Protein AF-0000000066186198 (afdb_homodimer)

Sequence (316 aa):
MPLYEHVFLARQDASAQQVEELTTQITGVIEGLGGKVTKTESWGLRSLTYRMNKNRKAHFVLLNIDGPAAVVSEIERQERINEDVIRYLTVRVDEHEEGPSAMMRKADRDRERDDRGPREGGFRGDREGRGDRDGFRGDRGPRRPREDADAPAAAVEEMPLYEHVFLARQDASAQQVEELTTQITGVIEGLGGKVTKTESWGLRSLTYRMNKNRKAHFVLLNIDGPAAVVSEIERQERINEDVIRYLTVRVDEHEEGPSAMMRKADRDRERDDRGPREGGFRGDREGRGDRDGFRGDRGPRRPREDADAPAAAVEE

Radius of gyration: 38.05 Å; Cα contacts (8 Å, |Δi|>4): 410; chains: 2; bounding box: 47×139×118 Å

pLDDT: mean 79.2, std 26.77, range [24.98, 98.75]

Foldseek 3Di:
DWKKKKKWWFALPQDPVNVVVLVVVLQVLQVVQPKHWPDKAWLQWDADPDDFPNGRITTMMITIMGHDPVSVVVSVVVLVVDPGIRDMDMDTDPDDDDDDDPSRVVSVVVVVVVVCPPPCPPPPPPPPPPPPPDDDDDDPDDDDDDDPPPPPPDDDDD/DWKKKKKWWFALPDDPVNVVVLVVVLQVLQVVQPKHWPDKAWLQWDADPDDFPNGRITTMMITIMDHDPVSVVVSVVVLVVDPGIRDMDMDTDPDDDDDDDPSRVVSVVVVVVVVCPPPCPPPPPPDDPPPPPDDDPDDPDDDDDPDDPDPDDDPDDD

InterPro domains:
  IPR000529 Small ribosomal subunit protein bS6 [PF01250] (4-92)
  IPR000529 Small ribosomal subunit protein bS6 [PTHR21011] (1-99)
  IPR000529 Small ribosomal subunit protein bS6 [TIGR00166] (2-94)
  IPR014717 Translation elongation factor EF1B/small ribosomal subunit protein bS6 [G3DSA:3.30.70.60] (1-116)
  IPR020814 Small ribosomal subunit protein bS6, plastid/chloroplast [MF_00360] (1-95)
  IPR020814 Small ribosomal subunit protein bS6, plastid/chloroplast [cd00473] (4-93)
  IPR035980 Small ribosomal subunit protein bS6 superfamily [SSF54995] (1-104)

Structure (mmCIF, N/CA/C/O backbone):
data_AF-0000000066186198-model_v1
#
loop_
_entity.id
_entity.type
_entity.pdbx_description
1 polymer 'Small ribosomal subunit protein bS6'
#
loop_
_atom_site.group_PDB
_atom_site.id
_atom_site.type_symbol
_atom_site.label_atom_id
_atom_site.label_alt_id
_atom_site.label_comp_id
_atom_site.label_asym_id
_atom_site.label_entity_id
_atom_site.label_seq_id
_atom_site.pdbx_PDB_ins_code
_atom_site.Cartn_x
_atom_site.Cartn_y
_atom_site.Cartn_z
_atom_site.occupancy
_atom_site.B_iso_or_equiv
_atom_site.auth_seq_id
_atom_site.auth_comp_id
_atom_site.auth_asym_id
_atom_site.auth_atom_id
_atom_site.pdbx_PDB_model_num
ATOM 1 N N . MET A 1 1 ? -12.516 -16.734 7.176 1 91.25 1 MET A N 1
ATOM 2 C CA . MET A 1 1 ? -12.68 -15.82 6.055 1 91.25 1 MET A CA 1
ATOM 3 C C . MET A 1 1 ? -11.344 -15.211 5.648 1 91.25 1 MET A C 1
ATOM 5 O O . MET A 1 1 ? -10.398 -15.195 6.438 1 91.25 1 MET A O 1
ATOM 9 N N . PRO A 1 2 ? -11.25 -14.641 4.387 1 95 2 PRO A N 1
ATOM 10 C CA . PRO A 1 2 ? -9.977 -14.031 3.986 1 95 2 PRO A CA 1
ATOM 11 C C . PRO A 1 2 ? -9.609 -12.82 4.836 1 95 2 PRO A C 1
ATOM 13 O O . PRO A 1 2 ? -10.492 -12.156 5.387 1 95 2 PRO A O 1
ATOM 16 N N . LEU A 1 3 ? -8.281 -12.625 5.02 1 96.69 3 LEU A N 1
ATOM 17 C CA . LEU A 1 3 ? -7.738 -11.492 5.766 1 96.69 3 LEU A CA 1
ATOM 18 C C . LEU A 1 3 ? -7.062 -10.5 4.828 1 96.69 3 LEU A C 1
ATOM 20 O O . LEU A 1 3 ? -6.371 -10.891 3.887 1 96.69 3 LEU A O 1
ATOM 24 N N . TYR A 1 4 ? -7.262 -9.18 5.156 1 96.44 4 TYR A N 1
ATOM 25 C CA . TYR A 1 4 ? -6.691 -8.117 4.328 1 96.44 4 TYR A CA 1
ATOM 26 C C . TYR A 1 4 ? -6.062 -7.035 5.191 1 96.44 4 TYR A C 1
ATOM 28 O O . TYR A 1 4 ? -6.527 -6.77 6.305 1 96.44 4 TYR A O 1
ATOM 36 N N . GLU A 1 5 ? -5 -6.473 4.652 1 94.5 5 GLU A N 1
ATOM 37 C CA . GLU A 1 5 ? -4.516 -5.164 5.082 1 94.5 5 GLU A CA 1
ATOM 38 C C . GLU A 1 5 ? -4.867 -4.082 4.066 1 94.5 5 GLU A C 1
ATOM 40 O O . GLU A 1 5 ? -4.551 -4.215 2.879 1 94.5 5 GLU A O 1
ATOM 45 N N . HIS A 1 6 ? -5.57 -3.072 4.52 1 97.19 6 HIS A N 1
ATOM 46 C CA . HIS A 1 6 ? -6.027 -1.978 3.674 1 97.19 6 HIS A CA 1
ATOM 47 C C . HIS A 1 6 ? -5.473 -0.64 4.156 1 97.19 6 HIS A C 1
ATOM 49 O O . HIS A 1 6 ? -5.695 -0.249 5.305 1 97.19 6 HIS A O 1
ATOM 55 N N . VAL A 1 7 ? -4.703 -0.02 3.291 1 97.06 7 VAL A N 1
ATOM 56 C CA . VAL A 1 7 ? -4.219 1.328 3.568 1 97.06 7 VAL A CA 1
ATOM 57 C C . VAL A 1 7 ? -4.879 2.322 2.615 1 97.06 7 VAL A C 1
ATOM 59 O O . VAL A 1 7 ? -4.965 2.07 1.41 1 97.06 7 VAL A O 1
ATOM 62 N N . PHE A 1 8 ? -5.395 3.432 3.113 1 98.19 8 PHE A N 1
ATOM 63 C CA . PHE A 1 8 ? -5.812 4.516 2.232 1 98.19 8 PHE A CA 1
ATOM 64 C C . PHE A 1 8 ? -5.211 5.84 2.68 1 98.19 8 PHE A C 1
ATOM 66 O O . PHE A 1 8 ? -4.875 6.012 3.854 1 98.19 8 PHE A O 1
ATOM 73 N N . LEU A 1 9 ? -4.988 6.703 1.767 1 97.94 9 LEU A N 1
ATOM 74 C CA . LEU A 1 9 ? -4.48 8.055 1.958 1 97.94 9 LEU A CA 1
ATOM 75 C C . LEU A 1 9 ? -5.562 9.094 1.674 1 97.94 9 LEU A C 1
ATOM 77 O O . LEU A 1 9 ? -6.238 9.023 0.644 1 97.94 9 LEU A O 1
ATOM 81 N N . ALA A 1 10 ? -5.773 10.016 2.615 1 98.62 10 ALA A N 1
ATOM 82 C CA . ALA A 1 10 ? -6.754 11.086 2.457 1 98.62 10 ALA A CA 1
ATOM 83 C C . ALA A 1 10 ? -6.062 12.438 2.293 1 98.62 10 ALA A C 1
ATOM 85 O O . ALA A 1 10 ? -4.949 12.633 2.779 1 98.62 10 ALA A O 1
ATOM 86 N N . ARG A 1 11 ? -6.68 13.375 1.678 1 98.19 11 ARG A N 1
ATOM 87 C CA . ARG A 1 11 ? -6.168 14.695 1.315 1 98.19 11 ARG A CA 1
ATOM 88 C C . ARG A 1 11 ? -5.625 15.422 2.539 1 98.19 11 ARG A C 1
ATOM 90 O O . ARG A 1 11 ? -6.133 15.25 3.648 1 98.19 11 ARG A O 1
ATOM 97 N N . GLN A 1 12 ? -4.707 16.312 2.215 1 97.75 12 GLN A N 1
ATOM 98 C CA . GLN A 1 12 ? -4.008 17.062 3.252 1 97.75 12 GLN A CA 1
ATOM 99 C C . GLN A 1 12 ? -4.93 18.094 3.908 1 97.75 12 GLN A C 1
ATOM 101 O O . GLN A 1 12 ? -4.738 18.453 5.074 1 97.75 12 GLN A O 1
ATOM 106 N N . ASP A 1 13 ? -5.996 18.531 3.162 1 98.06 13 ASP A N 1
ATOM 107 C CA . ASP A 1 13 ? -6.832 19.594 3.695 1 98.06 13 ASP A CA 1
ATOM 108 C C . ASP A 1 13 ? -8.031 19.031 4.449 1 98.06 13 ASP A C 1
ATOM 110 O O . ASP A 1 13 ? -8.82 19.781 5.027 1 98.06 13 ASP A O 1
ATOM 114 N N . ALA A 1 14 ? -8.219 17.734 4.469 1 97.81 14 ALA A N 1
ATOM 115 C CA . ALA A 1 14 ? -9.219 17.125 5.348 1 97.81 14 ALA A CA 1
ATOM 116 C C . ALA A 1 14 ? -8.82 17.281 6.812 1 97.81 14 ALA A C 1
ATOM 118 O O . ALA A 1 14 ? -7.648 17.109 7.164 1 97.81 14 ALA A O 1
ATOM 119 N N . SER A 1 15 ? -9.727 17.656 7.664 1 97.12 15 SER A N 1
ATOM 120 C CA . SER A 1 15 ? -9.461 17.688 9.102 1 97.12 15 SER A CA 1
ATOM 121 C C . SER A 1 15 ? -9.328 16.266 9.664 1 97.12 15 SER A C 1
ATOM 123 O O . SER A 1 15 ? -9.797 15.312 9.047 1 97.12 15 SER A O 1
ATOM 125 N N . ALA A 1 16 ? -8.719 16.141 10.844 1 96 16 ALA A N 1
ATOM 126 C CA . ALA A 1 16 ? -8.633 14.859 11.531 1 96 16 ALA A CA 1
ATOM 127 C C . ALA A 1 16 ? -10.023 14.266 11.75 1 96 16 ALA A C 1
ATOM 129 O O . ALA A 1 16 ? -10.211 13.055 11.625 1 96 16 ALA A O 1
ATOM 130 N N . GLN A 1 17 ? -10.961 15.156 12.039 1 97.81 17 GLN A N 1
ATOM 131 C CA . GLN A 1 17 ? -12.328 14.703 12.25 1 97.81 17 GLN A CA 1
ATOM 132 C C . GLN A 1 17 ? -12.938 14.156 10.961 1 97.81 17 GLN A C 1
ATOM 134 O O . GLN A 1 17 ? -13.648 13.148 10.984 1 97.81 17 GLN A O 1
ATOM 139 N N . GLN A 1 18 ? -12.672 14.797 9.859 1 98.19 18 GLN A N 1
ATOM 140 C CA . GLN A 1 18 ? -13.156 14.328 8.57 1 98.19 18 GLN A CA 1
ATOM 141 C C . GLN A 1 18 ? -12.578 12.961 8.227 1 98.19 18 GLN A C 1
ATOM 143 O O . GLN A 1 18 ? -13.289 12.094 7.711 1 98.19 18 GLN A O 1
ATOM 148 N N . VAL A 1 19 ? -11.336 12.727 8.516 1 98.56 19 VAL A N 1
ATOM 149 C CA . VAL A 1 19 ? -10.672 11.453 8.25 1 98.56 19 VAL A CA 1
ATOM 150 C C . VAL A 1 19 ? -11.289 10.359 9.125 1 98.56 19 VAL A C 1
ATOM 152 O O . VAL A 1 19 ? -11.508 9.242 8.656 1 98.56 19 VAL A O 1
ATOM 155 N N . GLU A 1 20 ? -11.562 10.734 10.383 1 98.38 20 GLU A N 1
ATOM 156 C CA . GLU A 1 20 ? -12.219 9.789 11.289 1 98.38 20 GLU A CA 1
ATOM 157 C C . GLU A 1 20 ? -13.602 9.406 10.773 1 98.38 20 GLU A C 1
ATOM 159 O O . GLU A 1 20 ? -13.984 8.234 10.836 1 98.38 20 GLU A O 1
ATOM 164 N N . GLU A 1 21 ? -14.312 10.375 10.305 1 98.5 21 GLU A N 1
ATOM 165 C CA . GLU A 1 21 ? -15.641 10.117 9.75 1 98.5 21 GLU A CA 1
ATOM 166 C C . GLU A 1 21 ? -15.555 9.211 8.523 1 98.5 21 GLU A C 1
ATOM 168 O O . GLU A 1 21 ? -16.359 8.281 8.375 1 98.5 21 GLU A O 1
ATOM 173 N N . LEU A 1 22 ? -14.578 9.508 7.664 1 98.5 22 LEU A N 1
ATOM 174 C CA . LEU A 1 22 ? -14.352 8.664 6.496 1 98.5 22 LEU A CA 1
ATOM 175 C C . LEU A 1 22 ? -14.031 7.23 6.914 1 98.5 22 LEU A C 1
ATOM 177 O O . LEU A 1 22 ? -14.578 6.281 6.352 1 98.5 22 LEU A O 1
ATOM 181 N N . THR A 1 23 ? -13.211 7.055 7.918 1 98.75 23 THR A N 1
ATOM 182 C CA . THR A 1 23 ? -12.82 5.746 8.43 1 98.75 23 THR A CA 1
ATOM 183 C C . THR A 1 23 ? -14.031 5.008 9 1 98.75 23 THR A C 1
ATOM 185 O O . THR A 1 23 ? -14.195 3.807 8.773 1 98.75 23 THR A O 1
ATOM 188 N N . THR A 1 24 ? -14.859 5.758 9.703 1 98.69 24 THR A N 1
ATOM 189 C CA . THR A 1 24 ? -16.078 5.195 10.273 1 98.69 24 THR A CA 1
ATOM 190 C C . THR A 1 24 ? -17.031 4.73 9.172 1 98.69 24 THR A C 1
ATOM 192 O O . THR A 1 24 ? -17.625 3.652 9.266 1 98.69 24 THR A O 1
ATOM 195 N N . GLN A 1 25 ? -17.141 5.535 8.141 1 98.5 25 GLN A N 1
ATOM 196 C CA . GLN A 1 25 ? -17.984 5.172 7.008 1 98.5 25 GLN A CA 1
ATOM 197 C C . GLN A 1 25 ? -17.484 3.891 6.344 1 98.5 25 GLN A C 1
ATOM 199 O O . GLN A 1 25 ? -18.281 2.99 6.051 1 98.5 25 GLN A O 1
ATOM 204 N N . ILE A 1 26 ? -16.203 3.795 6.121 1 98.5 26 ILE A N 1
ATOM 205 C CA . ILE A 1 26 ? -15.594 2.621 5.504 1 98.5 26 ILE A CA 1
ATOM 206 C C . ILE A 1 26 ? -15.812 1.399 6.395 1 98.5 26 ILE A C 1
ATOM 208 O O . ILE A 1 26 ? -16.188 0.328 5.906 1 98.5 26 ILE A O 1
ATOM 212 N N . THR A 1 27 ? -15.648 1.589 7.68 1 98.75 27 THR A N 1
ATOM 213 C CA . THR A 1 27 ? -15.875 0.522 8.648 1 98.75 27 THR A CA 1
ATOM 214 C C . THR A 1 27 ? -17.328 0.055 8.602 1 98.75 27 THR A C 1
ATOM 216 O O . THR A 1 27 ? -17.609 -1.146 8.656 1 98.75 27 THR A O 1
ATOM 219 N N . GLY A 1 28 ? -18.25 1.012 8.484 1 98.69 28 GLY A N 1
ATOM 220 C CA . GLY A 1 28 ? -19.656 0.673 8.359 1 98.69 28 GLY A CA 1
ATOM 221 C C . GLY A 1 28 ? -19.953 -0.171 7.137 1 98.69 28 GLY A C 1
ATOM 222 O O . GLY A 1 28 ? -20.75 -1.11 7.207 1 98.69 28 GLY A O 1
ATOM 223 N N . VAL A 1 29 ? -19.344 0.158 6.02 1 98.5 29 VAL A N 1
ATOM 224 C CA . VAL A 1 29 ? -19.5 -0.613 4.793 1 98.5 29 VAL A CA 1
ATOM 225 C C . VAL A 1 29 ? -19 -2.041 5.012 1 98.5 29 VAL A C 1
ATOM 227 O O . VAL A 1 29 ? -19.672 -3.002 4.613 1 98.5 29 VAL A O 1
ATOM 230 N N . ILE A 1 30 ? -17.812 -2.203 5.645 1 98.62 30 ILE A N 1
ATOM 231 C CA . ILE A 1 30 ? -17.203 -3.502 5.914 1 98.62 30 ILE A CA 1
ATOM 232 C C . ILE A 1 30 ? -18.156 -4.352 6.762 1 98.62 30 ILE A C 1
ATOM 234 O O . ILE A 1 30 ? -18.453 -5.496 6.418 1 98.62 30 ILE A O 1
ATOM 238 N N . GLU A 1 31 ? -18.672 -3.76 7.766 1 98.5 31 GLU A N 1
ATOM 239 C CA . GLU A 1 31 ? -19.531 -4.484 8.695 1 98.5 31 GLU A CA 1
ATOM 240 C C . GLU A 1 31 ? -20.891 -4.809 8.07 1 98.5 31 GLU A C 1
ATOM 242 O O . GLU A 1 31 ? -21.453 -5.879 8.312 1 98.5 31 GLU A O 1
ATOM 247 N N . GLY A 1 32 ? -21.344 -3.955 7.254 1 98.44 32 GLY A N 1
ATOM 248 C CA . GLY A 1 32 ? -22.609 -4.164 6.574 1 98.44 32 GLY A CA 1
ATOM 249 C C . GLY A 1 32 ? -22.578 -5.309 5.582 1 98.44 32 GLY A C 1
ATOM 250 O O . GLY A 1 32 ? -23.625 -5.852 5.219 1 98.44 32 GLY A O 1
ATOM 251 N N . LEU A 1 33 ? -21.375 -5.715 5.195 1 98.06 33 LEU A N 1
ATOM 252 C CA . LEU A 1 33 ? -21.219 -6.781 4.211 1 98.06 33 LEU A CA 1
ATOM 253 C C . LEU A 1 33 ? -20.641 -8.039 4.859 1 98.06 33 LEU A C 1
ATOM 255 O O . LEU A 1 33 ? -20.078 -8.891 4.172 1 98.06 33 LEU A O 1
ATOM 259 N N . GLY A 1 34 ? -20.703 -8.055 6.18 1 98 34 GLY A N 1
ATOM 260 C CA . GLY A 1 34 ? -20.359 -9.273 6.902 1 98 34 GLY A CA 1
ATOM 261 C C . GLY A 1 34 ? -18.891 -9.352 7.273 1 98 34 GLY A C 1
ATOM 262 O O . GLY A 1 34 ? -18.406 -10.414 7.668 1 98 34 GLY A O 1
ATOM 263 N N . GLY A 1 35 ? -18.172 -8.25 7.074 1 98.56 35 GLY A N 1
ATOM 264 C CA . GLY A 1 35 ? -16.781 -8.195 7.496 1 98.56 35 GLY A CA 1
ATOM 265 C C . GLY A 1 35 ? -16.609 -7.594 8.875 1 98.56 35 GLY A C 1
ATOM 266 O O . GLY A 1 35 ? -17.578 -7.16 9.5 1 98.56 35 GLY A O 1
ATOM 267 N N . LYS A 1 36 ? -15.32 -7.742 9.32 1 98.69 36 LYS A N 1
ATOM 268 C CA . LYS A 1 36 ? -14.914 -7.156 10.594 1 98.69 36 LYS A CA 1
ATOM 269 C C . LYS A 1 36 ? -13.594 -6.395 10.445 1 98.69 36 LYS A C 1
ATOM 271 O O . LYS A 1 36 ? -12.688 -6.848 9.742 1 98.69 36 LYS A O 1
ATOM 276 N N . VAL A 1 37 ? -13.547 -5.246 11.102 1 98.69 37 VAL A N 1
ATOM 277 C CA . VAL A 1 37 ? -12.289 -4.527 11.234 1 98.69 37 VAL A CA 1
ATOM 278 C C . VAL A 1 37 ? -11.633 -4.887 12.57 1 98.69 37 VAL A C 1
ATOM 280 O O . VAL A 1 37 ? -12.148 -4.539 13.633 1 98.69 37 VAL A O 1
ATOM 283 N N . THR A 1 38 ? -10.484 -5.523 12.5 1 98 38 THR A N 1
ATOM 284 C CA . THR A 1 38 ? -9.875 -6.027 13.719 1 98 38 THR A CA 1
ATOM 285 C C . THR A 1 38 ? -8.82 -5.051 14.242 1 98 38 THR A C 1
ATOM 287 O O . THR A 1 38 ? -8.383 -5.16 15.391 1 98 38 THR A O 1
ATOM 290 N N . LYS A 1 39 ? -8.375 -4.141 13.43 1 98.31 39 LYS A N 1
ATOM 291 C CA . LYS A 1 39 ? -7.426 -3.098 13.805 1 98.31 39 LYS A CA 1
ATOM 292 C C . LYS A 1 39 ? -7.59 -1.859 12.93 1 98.31 39 LYS A C 1
ATOM 294 O O . LYS A 1 39 ? -7.762 -1.972 11.711 1 98.31 39 LYS A O 1
ATOM 299 N N . THR A 1 40 ? -7.629 -0.711 13.547 1 98.5 40 THR A N 1
ATOM 300 C CA . THR A 1 40 ? -7.582 0.581 12.867 1 98.5 40 THR A CA 1
ATOM 301 C C . THR A 1 40 ? -6.422 1.422 13.391 1 98.5 40 THR A C 1
ATOM 303 O O . THR A 1 40 ? -6.301 1.634 14.602 1 98.5 40 THR A O 1
ATOM 306 N N . GLU A 1 41 ? -5.59 1.864 12.469 1 97.69 41 GLU A N 1
ATOM 307 C CA . GLU A 1 41 ? -4.523 2.785 12.844 1 97.69 41 GLU A CA 1
ATOM 308 C C . GLU A 1 41 ? -4.578 4.066 12.016 1 97.69 41 GLU A C 1
ATOM 310 O O . GLU A 1 41 ? -4.562 4.012 10.789 1 97.69 41 GLU A O 1
ATOM 315 N N . SER A 1 42 ? -4.676 5.145 12.703 1 97.94 42 SER A N 1
ATOM 316 C CA . SER A 1 42 ? -4.453 6.453 12.094 1 97.94 42 SER A CA 1
ATOM 317 C C . SER A 1 42 ? -3.029 6.941 12.344 1 97.94 42 SER A C 1
ATOM 319 O O . SER A 1 42 ? -2.67 7.27 13.477 1 97.94 42 SER A O 1
ATOM 321 N N . TRP A 1 43 ? -2.271 7.051 11.305 1 97.19 43 TRP A N 1
ATOM 322 C CA . TRP A 1 43 ? -0.863 7.406 11.453 1 97.19 43 TRP A CA 1
ATOM 323 C C . TRP A 1 43 ? -0.673 8.914 11.391 1 97.19 43 TRP A C 1
ATOM 325 O O . TRP A 1 43 ? 0.431 9.422 11.617 1 97.19 43 TRP A O 1
ATOM 335 N N . GLY A 1 44 ? -1.826 9.68 11.023 1 96.19 44 GLY A N 1
ATOM 336 C CA . GLY A 1 44 ? -1.792 11.133 11.031 1 96.19 44 GLY A CA 1
ATOM 337 C C . GLY A 1 44 ? -1.382 11.727 9.695 1 96.19 44 GLY A C 1
ATOM 338 O O . GLY A 1 44 ? -1.296 11.016 8.695 1 96.19 44 GLY A O 1
ATOM 339 N N . LEU A 1 45 ? -1.28 13.062 9.688 1 96.31 45 LEU A N 1
ATOM 340 C CA . LEU A 1 45 ? -0.85 13.812 8.508 1 96.31 45 LEU A CA 1
ATOM 341 C C . LEU A 1 45 ? 0.653 13.664 8.297 1 96.31 45 LEU A C 1
ATOM 343 O O . LEU A 1 45 ? 1.448 14.07 9.148 1 96.31 45 LEU A O 1
ATOM 347 N N . ARG A 1 46 ? 1.036 13.086 7.137 1 93.56 46 ARG A N 1
ATOM 348 C CA . ARG A 1 46 ? 2.441 12.812 6.855 1 93.56 46 ARG A CA 1
ATOM 349 C C . ARG A 1 46 ? 2.83 13.32 5.473 1 93.56 46 ARG A C 1
ATOM 351 O O . ARG A 1 46 ? 1.989 13.391 4.574 1 93.56 46 ARG A O 1
ATOM 358 N N . SER A 1 47 ? 4.105 13.672 5.355 1 92.31 47 SER A N 1
ATOM 359 C CA . SER A 1 47 ? 4.613 14.141 4.074 1 92.31 47 SER A CA 1
ATOM 360 C C . SER A 1 47 ? 4.672 13.016 3.051 1 92.31 47 SER A C 1
ATOM 362 O O . SER A 1 47 ? 5.051 11.891 3.385 1 92.31 47 SER A O 1
ATOM 364 N N . LEU A 1 48 ? 4.328 13.398 1.834 1 90.19 48 LEU A N 1
ATOM 365 C CA . LEU A 1 48 ? 4.496 12.484 0.708 1 90.19 48 LEU A CA 1
ATOM 366 C C . LEU A 1 48 ? 5.855 12.688 0.044 1 90.19 48 LEU A C 1
ATOM 368 O O . LEU A 1 48 ? 6.449 13.758 0.149 1 90.19 48 LEU A O 1
ATOM 372 N N . THR A 1 49 ? 6.34 11.672 -0.6 1 83.06 49 THR A N 1
ATOM 373 C CA . THR A 1 49 ? 7.613 11.773 -1.306 1 83.06 49 THR A CA 1
ATOM 374 C C . THR A 1 49 ? 7.449 12.555 -2.607 1 83.06 49 THR A C 1
ATOM 376 O O . THR A 1 49 ? 8.391 13.211 -3.062 1 83.06 49 THR A O 1
ATOM 379 N N . TYR A 1 50 ? 6.363 12.398 -3.271 1 83.25 50 TYR A N 1
ATOM 380 C CA . TYR A 1 50 ? 5.973 13.211 -4.414 1 83.25 50 TYR A CA 1
ATOM 381 C C . TYR A 1 50 ? 4.531 13.688 -4.277 1 83.25 50 TYR A C 1
ATOM 383 O O . TYR A 1 50 ? 3.73 13.07 -3.578 1 83.25 50 TYR A O 1
ATOM 391 N N . ARG A 1 51 ? 4.359 14.766 -5.016 1 87.38 51 ARG A N 1
ATOM 392 C CA . ARG A 1 51 ? 3.01 15.32 -4.938 1 87.38 51 ARG A CA 1
ATOM 393 C C . ARG A 1 51 ? 1.996 14.375 -5.566 1 87.38 51 ARG A C 1
ATOM 395 O O . ARG A 1 51 ? 2.189 13.906 -6.691 1 87.38 51 ARG A O 1
ATOM 402 N N . MET A 1 52 ? 0.958 14.094 -4.785 1 87.88 52 MET A N 1
ATOM 403 C CA . MET A 1 52 ? -0.148 13.273 -5.281 1 87.88 52 MET A CA 1
ATOM 404 C C . MET A 1 52 ? -1.449 14.07 -5.289 1 87.88 52 MET A C 1
ATOM 406 O O . MET A 1 52 ? -1.897 14.547 -4.246 1 87.88 52 MET A O 1
ATOM 410 N N . ASN A 1 53 ? -2.061 14.172 -6.473 1 90 53 ASN A N 1
ATOM 411 C CA . ASN A 1 53 ? -3.316 14.906 -6.594 1 90 53 ASN A CA 1
ATOM 412 C C . ASN A 1 53 ? -3.227 16.281 -5.941 1 90 53 ASN A C 1
ATOM 414 O O . ASN A 1 53 ? -4.074 16.641 -5.125 1 90 53 ASN A O 1
ATOM 418 N N . LYS A 1 54 ? -2.096 16.875 -6.105 1 92 54 LYS A N 1
ATOM 419 C CA . LYS A 1 54 ? -1.851 18.234 -5.641 1 92 54 LYS A CA 1
ATOM 420 C C . LYS A 1 54 ? -1.662 18.266 -4.129 1 92 54 LYS A C 1
ATOM 422 O O . LYS A 1 54 ? -1.892 19.312 -3.494 1 92 54 LYS A O 1
ATOM 427 N N . ASN A 1 55 ? -1.451 17.141 -3.492 1 95 55 ASN A N 1
ATOM 428 C CA . ASN A 1 55 ? -1.162 17.047 -2.064 1 95 55 ASN A CA 1
ATOM 429 C C . ASN A 1 55 ? 0.315 16.766 -1.81 1 95 55 ASN A C 1
ATOM 431 O O . ASN A 1 55 ? 0.896 15.867 -2.428 1 95 55 ASN A O 1
ATOM 435 N N . ARG A 1 56 ? 0.891 17.578 -0.898 1 94.44 56 ARG A N 1
ATOM 436 C CA . ARG A 1 56 ? 2.262 17.328 -0.469 1 94.44 56 ARG A CA 1
ATOM 437 C C . ARG A 1 56 ? 2.293 16.438 0.768 1 94.44 56 ARG A C 1
ATOM 439 O O . ARG A 1 56 ? 3.338 15.883 1.112 1 94.44 56 ARG A O 1
ATOM 446 N N . LYS A 1 57 ? 1.173 16.422 1.414 1 96.12 57 LYS A N 1
ATOM 447 C CA . LYS A 1 57 ? 0.941 15.57 2.578 1 96.12 57 LYS A CA 1
ATOM 448 C C . LYS A 1 57 ? -0.358 14.789 2.436 1 96.12 57 LYS A C 1
ATOM 450 O O . LYS A 1 57 ? -1.152 15.047 1.529 1 96.12 57 LYS A O 1
ATOM 455 N N . ALA A 1 58 ? -0.527 13.789 3.305 1 97.88 58 ALA A N 1
ATOM 456 C CA . ALA A 1 58 ? -1.771 13.023 3.344 1 97.88 58 ALA A CA 1
ATOM 457 C C . ALA A 1 58 ? -1.984 12.391 4.719 1 97.88 58 ALA A C 1
ATOM 459 O O . ALA A 1 58 ? -1.024 12.156 5.453 1 97.88 58 ALA A O 1
ATOM 460 N N . HIS A 1 59 ? -3.215 12.242 5.082 1 98.44 59 HIS A N 1
ATOM 461 C CA . HIS A 1 59 ? -3.533 11.375 6.207 1 98.44 59 HIS A CA 1
ATOM 462 C C . HIS A 1 59 ? -3.42 9.898 5.82 1 98.44 59 HIS A C 1
ATOM 464 O O . HIS A 1 59 ? -4.004 9.469 4.824 1 98.44 59 HIS A O 1
ATOM 470 N N . PHE A 1 60 ? -2.635 9.102 6.617 1 98.06 60 PHE A N 1
ATOM 471 C CA . PHE A 1 60 ? -2.477 7.672 6.387 1 98.06 60 PHE A CA 1
ATOM 472 C C . PHE A 1 60 ? -3.303 6.871 7.383 1 98.06 60 PHE A C 1
ATOM 474 O O . PHE A 1 60 ? -3.223 7.098 8.594 1 98.06 60 PHE A O 1
ATOM 481 N N . VAL A 1 61 ? -4.094 5.859 6.84 1 98.62 61 VAL A N 1
ATOM 482 C CA . VAL A 1 61 ? -4.906 5.016 7.715 1 98.62 61 VAL A CA 1
ATOM 483 C C . VAL A 1 61 ? -4.754 3.553 7.309 1 98.62 61 VAL A C 1
ATOM 485 O O . VAL A 1 61 ? -4.801 3.223 6.121 1 98.62 61 VAL A O 1
ATOM 488 N N . LEU A 1 62 ? -4.516 2.703 8.258 1 98.06 62 LEU A N 1
ATOM 489 C CA . LEU A 1 62 ? -4.484 1.257 8.062 1 98.06 62 LEU A CA 1
ATOM 490 C C . LEU A 1 62 ? -5.723 0.601 8.672 1 98.06 62 LEU A C 1
ATOM 492 O O . LEU A 1 62 ? -6.125 0.936 9.781 1 98.06 62 LEU A O 1
ATOM 496 N N . LEU A 1 63 ? -6.359 -0.306 7.973 1 98.5 63 LEU A N 1
ATOM 497 C CA . LEU A 1 63 ? -7.41 -1.19 8.469 1 98.5 63 LEU A CA 1
ATOM 498 C C . LEU A 1 63 ? -7.031 -2.652 8.258 1 98.5 63 LEU A C 1
ATOM 500 O O . LEU A 1 63 ? -6.676 -3.057 7.148 1 98.5 63 LEU A O 1
ATOM 504 N N . ASN A 1 64 ? -7.027 -3.43 9.312 1 98.25 64 ASN A N 1
ATOM 505 C CA . ASN A 1 64 ? -7.051 -4.883 9.188 1 98.25 64 ASN A CA 1
ATOM 506 C C . ASN A 1 64 ? -8.477 -5.414 9.047 1 98.25 64 ASN A C 1
ATOM 508 O O . ASN A 1 64 ? -9.328 -5.141 9.891 1 98.25 64 ASN A O 1
ATOM 512 N N . ILE A 1 65 ? -8.695 -6.176 8.047 1 98.44 65 ILE A N 1
ATOM 513 C CA . ILE A 1 65 ? -10.047 -6.586 7.688 1 98.44 65 ILE A CA 1
ATOM 514 C C . ILE A 1 65 ? -10.133 -8.109 7.656 1 98.44 65 ILE A C 1
ATOM 516 O O . ILE A 1 65 ? -9.25 -8.781 7.117 1 98.44 65 ILE A O 1
ATOM 520 N N . ASP A 1 66 ? -11.086 -8.656 8.32 1 98.5 66 ASP A N 1
ATOM 521 C CA . ASP A 1 66 ? -11.555 -10.031 8.195 1 98.5 66 ASP A CA 1
ATOM 522 C C . ASP A 1 66 ? -12.93 -10.094 7.535 1 98.5 66 ASP A C 1
ATOM 524 O O . ASP A 1 66 ? -13.93 -9.711 8.141 1 98.5 66 ASP A O 1
ATOM 528 N N . GLY A 1 67 ? -13 -10.492 6.219 1 97.88 67 GLY A N 1
ATOM 529 C CA . GLY A 1 67 ? -14.273 -10.453 5.527 1 97.88 67 GLY A CA 1
ATOM 530 C C . GLY A 1 67 ? -14.211 -11 4.117 1 97.88 67 GLY A C 1
ATOM 531 O O . GLY A 1 67 ? -13.125 -11.266 3.598 1 97.88 67 GLY A O 1
ATOM 532 N N . PRO A 1 68 ? -15.32 -11.219 3.516 1 96.75 68 PRO A N 1
ATOM 533 C CA . PRO A 1 68 ? -15.375 -11.742 2.148 1 96.75 68 PRO A CA 1
ATOM 534 C C . PRO A 1 68 ? -14.844 -10.75 1.117 1 96.75 68 PRO A C 1
ATOM 536 O O . PRO A 1 68 ? -14.703 -9.555 1.415 1 96.75 68 PRO A O 1
ATOM 539 N N . ALA A 1 69 ? -14.555 -11.203 -0.091 1 93.81 69 ALA A N 1
ATOM 540 C CA . ALA A 1 69 ? -13.984 -10.391 -1.166 1 93.81 69 ALA A CA 1
ATOM 541 C C . ALA A 1 69 ? -14.906 -9.227 -1.518 1 93.81 69 ALA A C 1
ATOM 543 O O . ALA A 1 69 ? -14.438 -8.156 -1.916 1 93.81 69 ALA A O 1
ATOM 544 N N . ALA A 1 70 ? -16.172 -9.422 -1.348 1 95.56 70 ALA A N 1
ATOM 545 C CA . ALA A 1 70 ? -17.156 -8.391 -1.676 1 95.56 70 ALA A CA 1
ATOM 546 C C . ALA A 1 70 ? -16.906 -7.125 -0.861 1 95.56 70 ALA A C 1
ATOM 548 O O . ALA A 1 70 ? -17.172 -6.016 -1.335 1 95.56 70 ALA A O 1
ATOM 549 N N . VAL A 1 71 ? -16.391 -7.25 0.377 1 97.31 71 VAL A N 1
ATOM 550 C CA . VAL A 1 71 ? -16.062 -6.133 1.259 1 97.31 71 VAL A CA 1
ATOM 551 C C . VAL A 1 71 ? -15 -5.25 0.61 1 97.31 71 VAL A C 1
ATOM 553 O O . VAL A 1 71 ? -15.172 -4.035 0.495 1 97.31 71 VAL A O 1
ATOM 556 N N . VAL A 1 72 ? -13.977 -5.883 0.154 1 96.06 72 VAL A N 1
ATOM 557 C CA . VAL A 1 72 ? -12.836 -5.176 -0.418 1 96.06 72 VAL A CA 1
ATOM 558 C C . VAL A 1 72 ? -13.25 -4.496 -1.721 1 96.06 72 VAL A C 1
ATOM 560 O O . VAL A 1 72 ? -12.93 -3.324 -1.945 1 96.06 72 VAL A O 1
ATOM 563 N N . SER A 1 73 ? -14.031 -5.211 -2.566 1 94.94 73 SER A N 1
ATOM 564 C CA . SER A 1 73 ? -14.516 -4.637 -3.818 1 94.94 73 SER A CA 1
ATOM 565 C C . SER A 1 73 ? -15.32 -3.367 -3.568 1 94.94 73 SER A C 1
ATOM 567 O O . SER A 1 73 ? -15.133 -2.361 -4.258 1 94.94 73 SER A O 1
ATOM 569 N N . GLU A 1 74 ? -16.109 -3.42 -2.562 1 97 74 GLU A N 1
ATOM 570 C CA . GLU A 1 74 ? -17.016 -2.303 -2.299 1 97 74 GLU A CA 1
ATOM 571 C C . GLU A 1 74 ? -16.266 -1.118 -1.695 1 97 74 GLU A C 1
ATOM 573 O O . GLU A 1 74 ? -16.516 0.032 -2.064 1 97 74 GLU A O 1
ATOM 578 N N . ILE A 1 75 ? -15.336 -1.33 -0.795 1 97.69 75 ILE A N 1
ATOM 579 C CA . ILE A 1 75 ? -14.641 -0.198 -0.193 1 97.69 75 ILE A CA 1
ATOM 580 C C . ILE A 1 75 ? -13.711 0.445 -1.222 1 97.69 75 ILE A C 1
ATOM 582 O O . ILE A 1 75 ? -13.578 1.671 -1.267 1 97.69 75 ILE A O 1
ATOM 586 N N . GLU A 1 76 ? -13.094 -0.361 -2.059 1 95.56 76 GLU A N 1
ATOM 587 C CA . GLU A 1 76 ? -12.242 0.195 -3.102 1 95.56 76 GLU A CA 1
ATOM 588 C C . GLU A 1 76 ? -13.055 0.986 -4.121 1 95.56 76 GLU A C 1
ATOM 590 O O . GLU A 1 76 ? -12.617 2.041 -4.586 1 95.56 76 GLU A O 1
ATOM 595 N N . ARG A 1 77 ? -14.227 0.465 -4.516 1 94.69 77 ARG A N 1
ATOM 596 C CA . ARG A 1 77 ? -15.125 1.201 -5.398 1 94.69 77 ARG A CA 1
ATOM 597 C C . ARG A 1 77 ? -15.508 2.547 -4.793 1 94.69 77 ARG A C 1
ATOM 599 O O . ARG A 1 77 ? -15.414 3.582 -5.461 1 94.69 77 ARG A O 1
ATOM 606 N N . GLN A 1 78 ? -15.922 2.59 -3.531 1 97.38 78 GLN A N 1
ATOM 607 C CA . GLN A 1 78 ? -16.328 3.816 -2.85 1 97.38 78 GLN A CA 1
ATOM 608 C C . GLN A 1 78 ? -15.156 4.793 -2.738 1 97.38 78 GLN A C 1
ATOM 610 O O . GLN A 1 78 ? -15.32 5.996 -2.939 1 97.38 78 GLN A O 1
ATOM 615 N N . GLU A 1 79 ? -13.961 4.277 -2.473 1 96.69 79 GLU A N 1
ATOM 616 C CA . GLU A 1 79 ? -12.781 5.137 -2.346 1 96.69 79 GLU A CA 1
ATOM 617 C C . GLU A 1 79 ? -12.359 5.699 -3.701 1 96.69 79 GLU A C 1
ATOM 619 O O . GLU A 1 79 ? -11.891 6.836 -3.787 1 96.69 79 GLU A O 1
ATOM 624 N N . ARG A 1 80 ? -12.555 4.91 -4.672 1 92.12 80 ARG A N 1
ATOM 625 C CA . ARG A 1 80 ? -12.203 5.348 -6.016 1 92.12 80 ARG A CA 1
ATOM 626 C C . ARG A 1 80 ? -13.008 6.582 -6.418 1 92.12 80 ARG A C 1
ATOM 628 O O . ARG A 1 80 ? -12.484 7.473 -7.094 1 92.12 80 ARG A O 1
ATOM 635 N N . ILE A 1 81 ? -14.211 6.637 -5.988 1 94.44 81 ILE A N 1
ATOM 636 C CA . ILE A 1 81 ? -15.062 7.734 -6.426 1 94.44 81 ILE A CA 1
ATOM 637 C C . ILE A 1 81 ? -15.047 8.844 -5.375 1 94.44 81 ILE A C 1
ATOM 639 O O . ILE A 1 81 ? -15.633 9.906 -5.582 1 94.44 81 ILE A O 1
ATOM 643 N N . ASN A 1 82 ? -14.531 8.648 -4.199 1 96.88 82 ASN A N 1
ATOM 644 C CA . ASN A 1 82 ? -14.453 9.641 -3.139 1 96.88 82 ASN A CA 1
ATOM 645 C C . ASN A 1 82 ? -13.328 10.641 -3.393 1 96.88 82 ASN A C 1
ATOM 647 O O . ASN A 1 82 ? -12.148 10.266 -3.422 1 96.88 82 ASN A O 1
ATOM 651 N N . GLU A 1 83 ? -13.617 11.852 -3.42 1 95 83 GLU A N 1
ATOM 652 C CA . GLU A 1 83 ? -12.641 12.875 -3.777 1 95 83 GLU A CA 1
ATOM 653 C C . GLU A 1 83 ? -11.625 13.086 -2.658 1 95 83 GLU A C 1
ATOM 655 O O . GLU A 1 83 ? -10.531 13.609 -2.893 1 95 83 GLU A O 1
ATOM 660 N N . ASP A 1 84 ? -11.93 12.695 -1.466 1 97 84 ASP A N 1
ATOM 661 C CA . ASP A 1 84 ? -11.039 12.914 -0.331 1 97 84 ASP A CA 1
ATOM 662 C C . ASP A 1 84 ? -9.984 11.82 -0.236 1 97 84 ASP A C 1
ATOM 664 O O . ASP A 1 84 ? -9 11.961 0.497 1 97 84 ASP A O 1
ATOM 668 N N . VAL A 1 85 ? -10.211 10.68 -0.891 1 97.62 85 VAL A N 1
ATOM 669 C CA . VAL A 1 85 ? -9.234 9.594 -0.899 1 97.62 85 VAL A CA 1
ATOM 670 C C . VAL A 1 85 ? -8.336 9.719 -2.129 1 97.62 85 VAL A C 1
ATOM 672 O O . VAL A 1 85 ? -8.828 9.742 -3.262 1 97.62 85 VAL A O 1
ATOM 675 N N . ILE A 1 86 ? -7.035 9.789 -1.866 1 95.5 86 ILE A N 1
ATOM 676 C CA . ILE A 1 86 ? -6.168 10.086 -3 1 95.5 86 ILE A CA 1
ATOM 677 C C . ILE A 1 86 ? -5.426 8.82 -3.426 1 95.5 86 ILE A C 1
ATOM 679 O O . ILE A 1 86 ? -4.891 8.75 -4.535 1 95.5 86 ILE A O 1
ATOM 683 N N . ARG A 1 87 ? -5.391 7.859 -2.504 1 93.81 87 ARG A N 1
ATOM 684 C CA . ARG A 1 87 ? -4.777 6.574 -2.812 1 93.81 87 ARG A CA 1
ATOM 685 C C . ARG A 1 87 ? -5.242 5.496 -1.839 1 93.81 87 ARG A C 1
ATOM 687 O O . ARG A 1 87 ? -5.641 5.801 -0.713 1 93.81 87 ARG A O 1
ATOM 694 N N . TYR A 1 88 ? -5.219 4.246 -2.277 1 95.81 88 TYR A N 1
ATOM 695 C CA . TYR A 1 88 ? -5.449 3.107 -1.399 1 95.81 88 TYR A CA 1
ATOM 696 C C . TYR A 1 88 ? -4.766 1.856 -1.937 1 95.81 88 TYR A C 1
ATOM 698 O O . TYR A 1 88 ? -4.406 1.796 -3.115 1 95.81 88 TYR A O 1
ATOM 706 N N . LEU A 1 89 ? -4.492 0.948 -1.041 1 93.88 89 LEU A N 1
ATOM 707 C CA . LEU A 1 89 ? -3.922 -0.354 -1.374 1 93.88 89 LEU A CA 1
ATOM 708 C C . LEU A 1 89 ? -4.457 -1.435 -0.44 1 93.88 89 LEU A C 1
ATOM 710 O O . LEU A 1 89 ? -4.457 -1.26 0.781 1 93.88 89 LEU A O 1
ATOM 714 N N . THR A 1 90 ? -4.934 -2.549 -1.034 1 95.12 90 THR A N 1
ATOM 715 C CA . THR A 1 90 ? -5.402 -3.697 -0.27 1 95.12 90 THR A CA 1
ATOM 716 C C . THR A 1 90 ? -4.578 -4.941 -0.599 1 95.12 90 THR A C 1
ATOM 718 O O . THR A 1 90 ? -4.375 -5.262 -1.771 1 95.12 90 THR A O 1
ATOM 721 N N . VAL A 1 91 ? -4.125 -5.59 0.427 1 90.88 91 VAL A N 1
ATOM 722 C CA . VAL A 1 91 ? -3.342 -6.812 0.272 1 90.88 91 VAL A CA 1
ATOM 723 C C . VAL A 1 91 ? -3.982 -7.938 1.076 1 90.88 91 VAL A C 1
ATOM 725 O O . VAL A 1 91 ? -4.258 -7.781 2.268 1 90.88 91 VAL A O 1
ATOM 728 N N . ARG A 1 92 ? -4.348 -9.07 0.374 1 91.56 92 ARG A N 1
ATOM 729 C CA . ARG A 1 92 ? -4.785 -10.258 1.095 1 91.56 92 ARG A CA 1
ATOM 730 C C . ARG A 1 92 ? -3.635 -10.883 1.878 1 91.56 92 ARG A C 1
ATOM 732 O O . ARG A 1 92 ? -2.537 -11.055 1.345 1 91.56 92 ARG A O 1
ATOM 739 N N . VAL A 1 93 ? -3.807 -11.234 3.186 1 90.88 93 VAL A N 1
ATOM 740 C CA . VAL A 1 93 ? -2.744 -11.758 4.035 1 90.88 93 VAL A CA 1
ATOM 741 C C . VAL A 1 93 ? -3.219 -13.039 4.723 1 90.88 93 VAL A C 1
ATOM 743 O O . VAL A 1 93 ? -4.422 -13.281 4.836 1 90.88 93 VAL A O 1
ATOM 746 N N . ASP A 1 94 ? -2.301 -13.805 5.156 1 90.5 94 ASP A N 1
ATOM 747 C CA . ASP A 1 94 ? -2.646 -15.047 5.848 1 90.5 94 ASP A CA 1
ATOM 748 C C . ASP A 1 94 ? -2.951 -14.781 7.32 1 90.5 94 ASP A C 1
ATOM 750 O O . ASP A 1 94 ? -3.717 -15.523 7.941 1 90.5 94 ASP A O 1
ATOM 754 N N . GLU A 1 95 ? -2.215 -13.711 7.867 1 93 95 GLU A N 1
ATOM 755 C CA . GLU A 1 95 ? -2.418 -13.336 9.266 1 93 95 GLU A CA 1
ATOM 756 C C . GLU A 1 95 ? -2.186 -11.844 9.477 1 93 95 GLU A C 1
ATOM 758 O O . GLU A 1 95 ? -1.472 -11.203 8.703 1 93 95 GLU A O 1
ATOM 763 N N . HIS A 1 96 ? -2.82 -11.312 10.469 1 93.38 96 HIS A N 1
ATOM 764 C CA . HIS A 1 96 ? -2.568 -9.945 10.906 1 93.38 96 HIS A CA 1
ATOM 765 C C . HIS A 1 96 ? -1.533 -9.906 12.023 1 93.38 96 HIS A C 1
ATOM 767 O O . HIS A 1 96 ? -1.536 -10.758 12.914 1 93.38 96 HIS A O 1
ATOM 773 N N . GLU A 1 97 ? -0.669 -8.945 11.883 1 86.12 97 GLU A N 1
ATOM 774 C CA . GLU A 1 97 ? 0.256 -8.734 12.992 1 86.12 97 GLU A CA 1
ATOM 775 C C . GLU A 1 97 ? -0.462 -8.156 14.211 1 86.12 97 GLU A C 1
ATOM 777 O O . GLU A 1 97 ? -1.297 -7.254 14.07 1 86.12 97 GLU A O 1
ATOM 782 N N . GLU A 1 98 ? -0.049 -8.719 15.352 1 90.62 98 GLU A N 1
ATOM 783 C CA . GLU A 1 98 ? -0.649 -8.234 16.594 1 90.62 98 GLU A CA 1
ATOM 784 C C . GLU A 1 98 ? 0.052 -6.977 17.094 1 90.62 98 GLU A C 1
ATOM 786 O O . GLU A 1 98 ? 1.204 -6.719 16.734 1 90.62 98 GLU A O 1
ATOM 791 N N . GLY A 1 99 ? -0.684 -6.191 17.891 1 92 99 GLY A N 1
ATOM 792 C CA . GLY A 1 99 ? -0.095 -4.988 18.453 1 92 99 GLY A CA 1
ATOM 793 C C . GLY A 1 99 ? 0.07 -3.869 17.438 1 92 99 GLY A C 1
ATOM 794 O O . GLY A 1 99 ? -0.367 -3.99 16.297 1 92 99 GLY A O 1
ATOM 795 N N . PRO A 1 100 ? 0.56 -2.682 17.891 1 93.44 100 PRO A N 1
ATOM 796 C CA . PRO A 1 100 ? 0.74 -1.538 17 1 93.44 100 PRO A CA 1
ATOM 797 C C . PRO A 1 100 ? 1.823 -1.776 15.945 1 93.44 100 PRO A C 1
ATOM 799 O O . PRO A 1 100 ? 2.818 -2.451 16.219 1 93.44 100 PRO A O 1
ATOM 802 N N . SER A 1 101 ? 1.624 -1.349 14.773 1 90.44 101 SER A N 1
ATOM 803 C CA . SER A 1 101 ? 2.633 -1.414 13.719 1 90.44 101 SER A CA 1
ATOM 804 C C . SER A 1 101 ? 3.812 -0.498 14.023 1 90.44 101 SER A C 1
ATOM 806 O O . SER A 1 101 ? 3.744 0.328 14.938 1 90.44 101 SER A O 1
ATOM 808 N N . ALA A 1 102 ? 4.863 -0.708 13.312 1 86.25 102 ALA A N 1
ATOM 809 C CA . ALA A 1 102 ? 5.996 0.206 13.414 1 86.25 102 ALA A CA 1
ATOM 810 C C . ALA A 1 102 ? 5.574 1.643 13.125 1 86.25 102 ALA A C 1
ATOM 812 O O . ALA A 1 102 ? 6.008 2.576 13.805 1 86.25 102 ALA A O 1
ATOM 813 N N . MET A 1 103 ? 4.652 1.788 12.172 1 90.75 103 MET A N 1
ATOM 814 C CA . MET A 1 103 ? 4.188 3.115 11.773 1 90.75 103 MET A CA 1
ATOM 815 C C . MET A 1 103 ? 3.371 3.764 12.883 1 90.75 103 MET A C 1
ATOM 817 O O . MET A 1 103 ? 3.471 4.973 13.109 1 90.75 103 MET A O 1
ATOM 821 N N . MET A 1 104 ? 2.586 2.938 13.547 1 93.94 104 MET A N 1
ATOM 822 C CA . MET A 1 104 ? 1.756 3.479 14.617 1 93.94 104 MET A CA 1
ATOM 823 C C . MET A 1 104 ? 2.615 3.945 15.789 1 93.94 104 MET A C 1
ATOM 825 O O . MET A 1 104 ? 2.342 4.988 16.391 1 93.94 104 MET A O 1
ATOM 829 N N . ARG A 1 105 ? 3.637 3.199 16.094 1 92.19 105 ARG A N 1
ATOM 830 C CA . ARG A 1 105 ? 4.562 3.594 17.156 1 92.19 105 ARG A CA 1
ATOM 831 C C . ARG A 1 105 ? 5.23 4.922 16.828 1 92.19 105 ARG A C 1
ATOM 833 O O . ARG A 1 105 ? 5.367 5.789 17.703 1 92.19 105 ARG A O 1
ATOM 840 N N . LYS A 1 106 ? 5.57 5.121 15.617 1 90.5 106 LYS A N 1
ATOM 841 C CA . LYS A 1 106 ? 6.16 6.375 15.164 1 90.5 106 LYS A CA 1
ATOM 842 C C . LYS A 1 106 ? 5.172 7.527 15.297 1 90.5 106 LYS A C 1
ATOM 844 O O . LYS A 1 106 ? 5.523 8.609 15.773 1 90.5 106 LYS A O 1
ATOM 849 N N . ALA A 1 107 ? 3.965 7.262 14.812 1 92.38 107 ALA A N 1
ATOM 850 C CA . ALA A 1 107 ? 2.912 8.273 14.891 1 92.38 107 ALA A CA 1
ATOM 851 C C . ALA A 1 107 ? 2.684 8.727 16.328 1 92.38 107 ALA A C 1
ATOM 853 O O . ALA A 1 107 ? 2.516 9.914 16.594 1 92.38 107 ALA A O 1
ATOM 854 N N . ASP A 1 108 ? 2.725 7.773 17.219 1 93.69 108 ASP A N 1
ATOM 855 C CA . ASP A 1 108 ? 2.523 8.07 18.641 1 93.69 108 ASP A CA 1
ATOM 856 C C . ASP A 1 108 ? 3.668 8.922 19.188 1 93.69 108 ASP A C 1
ATOM 858 O O . ASP A 1 108 ? 3.438 9.859 19.953 1 93.69 108 ASP A O 1
ATOM 862 N N . ARG A 1 109 ? 4.785 8.617 18.812 1 91.19 109 ARG A N 1
ATOM 863 C CA . ARG A 1 109 ? 5.949 9.375 19.25 1 91.19 109 ARG A CA 1
ATOM 864 C C . ARG A 1 109 ? 5.883 10.812 18.734 1 91.19 109 ARG A C 1
ATOM 866 O O . ARG A 1 109 ? 6.199 11.758 19.469 1 91.19 109 ARG A O 1
ATOM 873 N N . ASP A 1 110 ? 5.535 10.938 17.484 1 90.38 110 ASP A N 1
ATOM 874 C CA . ASP A 1 110 ? 5.43 12.258 16.875 1 90.38 110 ASP A CA 1
ATOM 875 C C . ASP A 1 110 ? 4.359 13.102 17.562 1 90.38 110 ASP A C 1
ATOM 877 O O . ASP A 1 110 ? 4.555 14.297 17.781 1 90.38 110 ASP A O 1
ATOM 881 N N . ARG A 1 111 ? 3.305 12.469 17.922 1 90.56 111 ARG A N 1
ATOM 882 C CA . ARG A 1 111 ? 2.219 13.156 18.609 1 90.56 111 ARG A CA 1
ATOM 883 C C . ARG A 1 111 ? 2.668 13.641 19.984 1 90.56 111 ARG A C 1
ATOM 885 O O . ARG A 1 111 ? 2.34 14.758 20.391 1 90.56 111 ARG A O 1
ATOM 892 N N . GLU A 1 112 ? 3.432 12.773 20.656 1 91.88 112 GLU A N 1
ATOM 893 C CA . GLU A 1 112 ? 3.941 13.117 21.984 1 91.88 112 GLU A CA 1
ATOM 894 C C . GLU A 1 112 ? 4.922 14.281 21.906 1 91.88 112 GLU A C 1
ATOM 896 O O . GLU A 1 112 ? 4.918 15.156 22.781 1 91.88 112 GLU A O 1
ATOM 901 N N . ARG A 1 113 ? 5.672 14.305 20.953 1 89.81 113 ARG A N 1
ATOM 902 C CA . ARG A 1 113 ? 6.648 15.367 20.75 1 89.81 113 ARG A CA 1
ATOM 903 C C . ARG A 1 113 ? 5.957 16.688 20.453 1 89.81 113 ARG A C 1
ATOM 905 O O . ARG A 1 113 ? 6.387 17.75 20.938 1 89.81 113 ARG A O 1
ATOM 912 N N . ASP A 1 114 ? 5 16.547 19.641 1 85.56 114 ASP A N 1
ATOM 913 C CA . ASP A 1 114 ? 4.246 17.734 19.297 1 85.56 114 ASP A CA 1
ATOM 914 C C . ASP A 1 114 ? 3.525 18.312 20.516 1 85.56 114 ASP A C 1
ATOM 916 O O . ASP A 1 114 ? 3.322 19.516 20.625 1 85.56 114 ASP A O 1
ATOM 920 N N . ASP A 1 115 ? 3.119 17.453 21.406 1 86.94 115 ASP A N 1
ATOM 921 C CA . ASP A 1 115 ? 2.412 17.875 22.625 1 86.94 115 ASP A CA 1
ATOM 922 C C . ASP A 1 115 ? 3.379 18.453 23.656 1 86.94 115 ASP A C 1
ATOM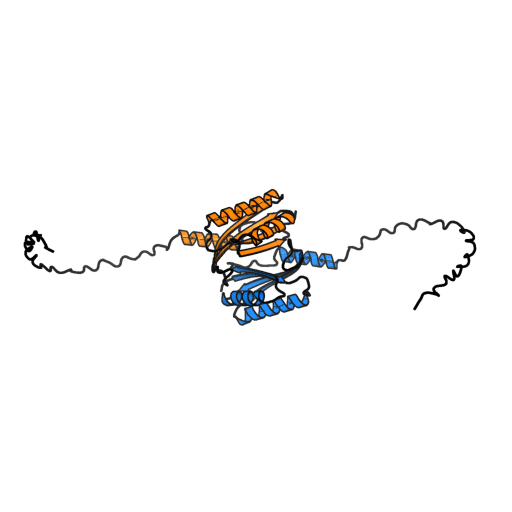 924 O O . ASP A 1 115 ? 2.99 19.266 24.484 1 86.94 115 ASP A O 1
ATOM 928 N N . ARG A 1 116 ? 4.59 17.875 23.781 1 83.12 116 ARG A N 1
ATOM 929 C CA . ARG A 1 116 ? 5.57 18.359 24.75 1 83.12 116 ARG A CA 1
ATOM 930 C C . ARG A 1 116 ? 6.082 19.75 24.344 1 83.12 116 ARG A C 1
ATOM 932 O O . ARG A 1 116 ? 6.641 20.469 25.172 1 83.12 116 ARG A O 1
ATOM 939 N N . GLY A 1 117 ? 5.305 20.312 23.516 1 63.94 117 GLY A N 1
ATOM 940 C CA . GLY A 1 117 ? 5.723 21.656 23.125 1 63.94 117 GLY A CA 1
ATOM 941 C C . GLY A 1 117 ? 7.227 21.828 23.094 1 63.94 117 GLY A C 1
ATOM 942 O O . GLY A 1 117 ? 7.965 20.953 23.562 1 63.94 117 GLY A O 1
ATOM 943 N N . PRO A 1 118 ? 7.832 22.609 22.219 1 58.94 118 PRO A N 1
ATOM 944 C CA . PRO A 1 118 ? 9.266 22.859 22.375 1 58.94 118 PRO A CA 1
ATOM 945 C C . PRO A 1 118 ? 9.727 22.781 23.828 1 58.94 118 PRO A C 1
ATOM 947 O O . PRO A 1 118 ? 8.945 23.062 24.734 1 58.94 118 PRO A O 1
ATOM 950 N N . ARG A 1 119 ? 10.336 21.797 24.312 1 50.28 119 ARG A N 1
ATOM 951 C CA . ARG A 1 119 ? 10.953 21.938 25.625 1 50.28 119 ARG A CA 1
ATOM 952 C C . ARG A 1 119 ? 11.359 23.375 25.906 1 50.28 119 ARG A C 1
ATOM 954 O O . ARG A 1 119 ? 11.891 24.047 25.016 1 50.28 119 ARG A O 1
ATOM 961 N N . GLU A 1 120 ? 10.633 24 26.672 1 46.47 120 GLU A N 1
ATOM 962 C CA . GLU A 1 120 ? 11.148 25.297 27.125 1 46.47 120 GLU A CA 1
ATOM 963 C C . GLU A 1 120 ? 12.664 25.25 27.312 1 46.47 120 GLU A C 1
ATOM 965 O O . GLU A 1 120 ? 13.156 24.688 28.297 1 46.47 120 GLU A O 1
ATOM 970 N N . GLY A 1 121 ? 13.477 24.75 26.406 1 47 121 GLY A N 1
ATOM 971 C CA . GLY A 1 121 ? 14.836 25.156 26.734 1 47 121 GLY A CA 1
ATOM 972 C C . GLY A 1 121 ? 14.898 26.453 27.516 1 47 121 GLY A C 1
ATOM 973 O O . GLY A 1 121 ? 14.297 27.453 27.109 1 47 121 GLY A O 1
ATOM 974 N N . GLY A 1 122 ? 14.953 26.328 28.828 1 43.75 122 GLY A N 1
ATOM 975 C CA . GLY A 1 122 ? 15.234 27.453 29.703 1 43.75 122 GLY A CA 1
ATOM 976 C C . GLY A 1 122 ? 16.078 28.531 29.047 1 43.75 122 GLY A C 1
ATOM 977 O O . GLY A 1 122 ? 17.156 28.25 28.516 1 43.75 122 GLY A O 1
ATOM 978 N N . PHE A 1 123 ? 15.539 29.406 28.281 1 44.72 123 PHE A N 1
ATOM 979 C CA . PHE A 1 123 ? 16.234 30.672 28.094 1 44.72 123 PHE A CA 1
ATOM 980 C C . PHE A 1 123 ? 17.188 30.953 29.25 1 44.72 123 PHE A C 1
ATOM 982 O O . PHE A 1 123 ? 16.75 31.188 30.375 1 44.72 123 PHE A O 1
ATOM 989 N N . ARG A 1 124 ? 18.266 30.234 29.375 1 42.53 124 ARG A N 1
ATOM 990 C CA . ARG A 1 124 ? 19.25 30.828 30.266 1 42.53 124 ARG A CA 1
ATOM 991 C C . ARG A 1 124 ? 19.219 32.344 30.203 1 42.53 124 ARG A C 1
ATOM 993 O O . ARG A 1 124 ? 19.25 32.938 29.109 1 42.53 124 ARG A O 1
ATOM 1000 N N . GLY A 1 125 ? 18.516 32.938 31.156 1 39.34 125 GLY A N 1
ATOM 1001 C CA . GLY A 1 125 ? 18.484 34.375 31.469 1 39.34 125 GLY A CA 1
ATOM 1002 C C . GLY A 1 125 ? 19.75 35.094 31.062 1 39.34 125 GLY A C 1
ATOM 1003 O O . GLY A 1 125 ? 20.828 34.812 31.609 1 39.34 125 GLY A O 1
ATOM 1004 N N . ASP A 1 126 ? 20.016 35.312 29.75 1 39.91 126 ASP A N 1
ATOM 1005 C CA . ASP A 1 126 ? 21.031 36.312 29.375 1 39.91 126 ASP A CA 1
ATOM 1006 C C . ASP A 1 126 ? 21.094 37.438 30.406 1 39.91 126 ASP A C 1
ATOM 1008 O O . ASP A 1 126 ? 20.062 38.031 30.75 1 39.91 126 ASP A O 1
ATOM 1012 N N . ARG A 1 127 ? 22.016 37.375 31.328 1 37.5 127 ARG A N 1
ATOM 1013 C CA . ARG A 1 127 ? 22.406 38.406 32.281 1 37.5 127 ARG A CA 1
ATOM 1014 C C . ARG A 1 127 ? 22.266 39.781 31.672 1 37.5 127 ARG A C 1
ATOM 1016 O O . ARG A 1 127 ? 22.734 40.031 30.547 1 37.5 127 ARG A O 1
ATOM 1023 N N . GLU A 1 128 ? 21.219 40.5 32.125 1 37.81 128 GLU A N 1
ATOM 1024 C CA . GLU A 1 128 ? 20.906 41.938 32 1 37.81 128 GLU A CA 1
ATOM 1025 C C . GLU A 1 128 ? 22.188 42.781 31.969 1 37.81 128 GLU A C 1
ATOM 1027 O O . GLU A 1 128 ? 22.891 42.906 32.969 1 37.81 128 GLU A O 1
ATOM 1032 N N . GLY A 1 129 ? 23.031 42.5 30.938 1 35.19 129 GLY A N 1
ATOM 1033 C CA . GLY A 1 129 ? 24.094 43.5 30.859 1 35.19 129 GLY A CA 1
ATOM 1034 C C . GLY A 1 129 ? 23.609 44.906 31.141 1 35.19 129 GLY A C 1
ATOM 1035 O O . GLY A 1 129 ? 22.547 45.312 30.656 1 35.19 129 GLY A O 1
ATOM 1036 N N . ARG A 1 130 ? 23.984 45.5 32.281 1 36.88 130 ARG A N 1
ATOM 1037 C CA . ARG A 1 130 ? 23.859 46.844 32.812 1 36.88 130 ARG A CA 1
ATOM 1038 C C . ARG A 1 130 ? 24.078 47.906 31.75 1 36.88 130 ARG A C 1
ATOM 1040 O O . ARG A 1 130 ? 25.188 48.062 31.234 1 36.88 130 ARG A O 1
ATOM 1047 N N . GLY A 1 131 ? 23.078 47.906 30.75 1 33 131 GLY A N 1
ATOM 1048 C CA . GLY A 1 131 ? 23.047 49 29.812 1 33 131 GLY A CA 1
ATOM 1049 C C . GLY A 1 131 ? 23.297 50.375 30.453 1 33 131 GLY A C 1
ATOM 1050 O O . GLY A 1 131 ? 22.516 50.812 31.312 1 33 131 GLY A O 1
ATOM 1051 N N . ASP A 1 132 ? 24.484 50.688 30.703 1 33.91 132 ASP A N 1
ATOM 1052 C CA . ASP A 1 132 ? 24.781 52.062 31.031 1 33.91 132 ASP A CA 1
ATOM 1053 C C . ASP A 1 132 ? 24.094 53.031 30.047 1 33.91 132 ASP A C 1
ATOM 1055 O O . ASP A 1 132 ? 24.344 52.969 28.844 1 33.91 132 ASP A O 1
ATOM 1059 N N . ARG A 1 133 ? 22.797 53.344 30.234 1 31.59 133 ARG A N 1
ATOM 1060 C CA . ARG A 1 133 ? 21.891 54.344 29.641 1 31.59 133 ARG A CA 1
ATOM 1061 C C . ARG A 1 133 ? 22.609 55.656 29.406 1 31.59 133 ARG A C 1
ATOM 1063 O O . ARG A 1 133 ? 22.781 56.469 30.328 1 31.59 133 ARG A O 1
ATOM 1070 N N . ASP A 1 134 ? 23.688 55.5 28.594 1 30.88 134 ASP A N 1
ATOM 1071 C CA . ASP A 1 134 ? 24.281 56.844 28.375 1 30.88 134 ASP A CA 1
ATOM 1072 C C . ASP A 1 134 ? 23.219 57.844 27.938 1 30.88 134 ASP A C 1
ATOM 1074 O O . ASP A 1 134 ? 22.141 57.469 27.484 1 30.88 134 ASP A O 1
ATOM 1078 N N . GLY A 1 135 ? 23.656 59.125 27.75 1 30.5 135 GLY A N 1
ATOM 1079 C CA . GLY A 1 135 ? 23.375 60.562 27.812 1 30.5 135 GLY A CA 1
ATOM 1080 C C . GLY A 1 135 ? 22.484 61.031 26.672 1 30.5 135 GLY A C 1
ATOM 1081 O O . GLY A 1 135 ? 22.344 60.375 25.656 1 30.5 135 GLY A O 1
ATOM 1082 N N . PHE A 1 136 ? 21.844 62.156 26.703 1 32.19 136 PHE A N 1
ATOM 1083 C CA . PHE A 1 136 ? 20.875 63.156 26.281 1 32.19 136 PHE A CA 1
ATOM 1084 C C . PHE A 1 136 ? 21.125 63.594 24.844 1 32.19 136 PHE A C 1
ATOM 1086 O O . PHE A 1 136 ? 22.1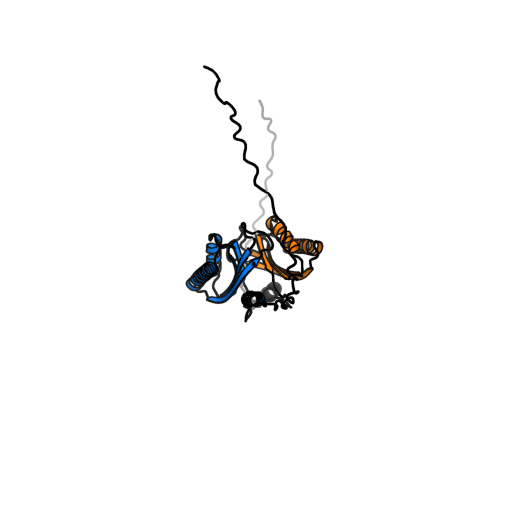09 64.25 24.562 1 32.19 136 PHE A O 1
ATOM 1093 N N . ARG A 1 137 ? 20.844 62.656 23.797 1 29.48 137 ARG A N 1
ATOM 1094 C CA . ARG A 1 137 ? 20.984 63.156 22.438 1 29.48 137 ARG A CA 1
ATOM 1095 C C . ARG A 1 137 ? 20.203 64.438 22.234 1 29.48 137 ARG A C 1
ATOM 1097 O O . ARG A 1 137 ? 19.078 64.562 22.703 1 29.48 137 ARG A O 1
ATOM 1104 N N . GLY A 1 138 ? 20.891 65.438 21.641 1 29.88 138 GLY A N 1
ATOM 1105 C CA . GLY A 1 138 ? 20.734 66.812 21.297 1 29.88 138 GLY A CA 1
ATOM 1106 C C . GLY A 1 138 ? 19.531 67.125 20.406 1 29.88 138 GLY A C 1
ATOM 1107 O O . GLY A 1 138 ? 18.969 66.188 19.828 1 29.88 138 GLY A O 1
ATOM 1108 N N . ASP A 1 139 ? 19.188 68.375 19.969 1 31.03 139 ASP A N 1
ATOM 1109 C CA . ASP A 1 139 ? 18.219 69.438 19.656 1 31.03 139 ASP A CA 1
ATOM 1110 C C . ASP A 1 139 ? 17.797 69.375 18.188 1 31.03 139 ASP A C 1
ATOM 1112 O O . ASP A 1 139 ? 18.578 69.75 17.297 1 31.03 139 ASP A O 1
ATOM 1116 N N . ARG A 1 140 ? 17.156 68.25 17.734 1 32.06 140 ARG A N 1
ATOM 1117 C CA . ARG A 1 140 ? 16.781 68.188 16.328 1 32.06 140 ARG A CA 1
ATOM 1118 C C . ARG A 1 140 ? 15.922 69.375 15.914 1 32.06 140 ARG A C 1
ATOM 1120 O O . ARG A 1 140 ? 14.875 69.625 16.516 1 32.06 140 ARG A O 1
ATOM 1127 N N . GLY A 1 141 ? 16.516 70.375 15.125 1 32.19 141 GLY A N 1
ATOM 1128 C CA . GLY A 1 141 ? 16.031 71.625 14.625 1 32.19 141 GLY A CA 1
ATOM 1129 C C . GLY A 1 141 ? 14.844 71.5 13.703 1 32.19 141 GLY A C 1
ATOM 1130 O O . GLY A 1 141 ? 14.555 70.438 13.195 1 32.19 141 GLY A O 1
ATOM 1131 N N . PRO A 1 142 ? 14.047 72.625 13.32 1 32.97 142 PRO A N 1
ATOM 1132 C CA . PRO A 1 142 ? 12.672 72.875 12.898 1 32.97 142 PRO A CA 1
ATOM 1133 C C . PRO A 1 142 ? 12.406 72.438 11.453 1 32.97 142 PRO A C 1
ATOM 1135 O O . PRO A 1 142 ? 13.344 72.312 10.656 1 32.97 142 PRO A O 1
ATOM 1138 N N . ARG A 1 143 ? 11.164 71.938 11.039 1 31.84 143 ARG A N 1
ATOM 1139 C CA . ARG A 1 143 ? 10.453 71.375 9.914 1 31.84 143 ARG A CA 1
ATOM 1140 C C . ARG A 1 143 ? 10.219 72.375 8.805 1 31.84 143 ARG A C 1
ATOM 1142 O O . ARG A 1 143 ? 9.641 73.438 9.047 1 31.84 143 ARG A O 1
ATOM 1149 N N . ARG A 1 144 ? 11.016 72.375 7.668 1 33.94 144 ARG A N 1
ATOM 1150 C CA . ARG A 1 144 ? 10.945 73.375 6.602 1 33.94 144 ARG A CA 1
ATOM 1151 C C . ARG A 1 144 ? 9.617 73.25 5.848 1 33.94 144 ARG A C 1
ATOM 1153 O O . ARG A 1 144 ? 9.109 72.188 5.625 1 33.94 144 ARG A O 1
ATOM 1160 N N . PRO A 1 145 ? 8.844 74.375 5.504 1 33.78 145 PRO A N 1
ATOM 1161 C CA . PRO A 1 145 ? 7.496 74.625 4.984 1 33.78 145 PRO A CA 1
ATOM 1162 C C . PRO A 1 145 ? 7.324 74.188 3.537 1 33.78 145 PRO A C 1
ATOM 1164 O O . PRO A 1 145 ? 8.289 74.188 2.766 1 33.78 145 PRO A O 1
ATOM 1167 N N . ARG A 1 146 ? 6.43 73.25 3.207 1 31.27 146 ARG A N 1
ATOM 1168 C CA . ARG A 1 146 ? 6.043 72.5 1.983 1 31.27 146 ARG A CA 1
ATOM 1169 C C . ARG A 1 146 ? 5.516 73.5 0.94 1 31.27 146 ARG A C 1
ATOM 1171 O O . ARG A 1 146 ? 4.555 74.25 1.195 1 31.27 146 ARG A O 1
ATOM 1178 N N . GLU A 1 147 ? 6.273 74 0.015 1 26.89 147 GLU A N 1
ATOM 1179 C CA . GLU A 1 147 ? 6.027 74.938 -1.081 1 26.89 147 GLU A CA 1
ATOM 1180 C C . GLU A 1 147 ? 4.949 74.438 -2.021 1 26.89 147 GLU A C 1
ATOM 1182 O O . GLU A 1 147 ? 4.98 73.25 -2.418 1 26.89 147 GLU A O 1
ATOM 1187 N N . ASP A 1 148 ? 3.721 75.062 -2.283 1 28.42 148 ASP A N 1
ATOM 1188 C CA . ASP A 1 148 ? 2.422 75 -2.949 1 28.42 148 ASP A CA 1
ATOM 1189 C C . ASP A 1 148 ? 2.584 75.062 -4.469 1 28.42 148 ASP A C 1
ATOM 1191 O O . ASP A 1 148 ? 1.633 75.375 -5.195 1 28.42 148 ASP A O 1
ATOM 1195 N N . ALA A 1 149 ? 3.404 74.312 -5.242 1 29.5 149 ALA A N 1
ATOM 1196 C CA . ALA A 1 149 ? 3.639 74.688 -6.641 1 29.5 149 ALA A CA 1
ATOM 1197 C C . ALA A 1 149 ? 2.352 74.562 -7.453 1 29.5 149 ALA A C 1
ATOM 1199 O O . ALA A 1 149 ? 1.661 73.562 -7.414 1 29.5 149 ALA A O 1
ATOM 1200 N N . ASP A 1 150 ? 1.659 75.625 -8.023 1 28.09 150 ASP A N 1
ATOM 1201 C CA . ASP A 1 150 ? 0.518 76.188 -8.758 1 28.09 150 ASP A CA 1
ATOM 1202 C C . ASP A 1 150 ? 0.45 75.562 -10.164 1 28.09 150 ASP A C 1
ATOM 1204 O O . ASP A 1 150 ? -0.377 76 -10.977 1 28.09 150 ASP A O 1
ATOM 1208 N N . ALA A 1 151 ? 0.917 74.375 -10.625 1 32.78 151 ALA A N 1
ATOM 1209 C CA . ALA A 1 151 ? 1.088 74.375 -12.078 1 32.78 151 ALA A CA 1
ATOM 1210 C C . ALA A 1 151 ? -0.257 74.5 -12.789 1 32.78 151 ALA A C 1
ATOM 1212 O O . ALA A 1 151 ? -1.201 73.812 -12.477 1 32.78 151 ALA A O 1
ATOM 1213 N N . PRO A 1 152 ? -0.534 75.562 -13.664 1 29.73 152 PRO A N 1
ATOM 1214 C CA . PRO A 1 152 ? -1.672 76.125 -14.398 1 29.73 152 PRO A CA 1
ATOM 1215 C C . PRO A 1 152 ? -2.248 75.125 -15.43 1 29.73 152 PRO A C 1
ATOM 1217 O O . PRO A 1 152 ? -1.538 74.688 -16.344 1 29.73 152 PRO A O 1
ATOM 1220 N N . ALA A 1 153 ? -3.023 74.125 -15.148 1 28.67 153 ALA A N 1
ATOM 1221 C CA . ALA A 1 153 ? -3.498 73.188 -16.172 1 28.67 153 ALA A CA 1
ATOM 1222 C C . ALA A 1 153 ? -4.469 73.875 -17.125 1 28.67 153 ALA A C 1
ATOM 1224 O O . ALA A 1 153 ? -5.246 73.25 -17.828 1 28.67 153 ALA A O 1
ATOM 1225 N N . ALA A 1 154 ? -4.59 75.188 -17.359 1 25.41 154 ALA A N 1
ATOM 1226 C CA . ALA A 1 154 ? -5.824 75.75 -17.922 1 25.41 154 ALA A CA 1
ATOM 1227 C C . ALA A 1 154 ? -6.145 75.125 -19.281 1 25.41 154 ALA A C 1
ATOM 1229 O O . ALA A 1 154 ? -7.305 74.812 -19.578 1 25.41 154 ALA A O 1
ATOM 1230 N N . ALA A 1 155 ? -5.32 75.375 -20.375 1 26.33 155 ALA A N 1
ATOM 1231 C CA . ALA A 1 155 ? -5.93 76.188 -21.469 1 26.33 155 ALA A CA 1
ATOM 1232 C C . ALA A 1 155 ? -6.785 75.25 -22.359 1 26.33 155 ALA A C 1
ATOM 1234 O O . ALA A 1 155 ? -7.73 75.75 -23 1 26.33 155 ALA A O 1
ATOM 1235 N N . VAL A 1 156 ? -6.184 74.062 -22.672 1 26.3 156 VAL A N 1
ATOM 1236 C CA . VAL A 1 156 ? -6.258 73.938 -24.125 1 26.3 156 VAL A CA 1
ATOM 1237 C C . VAL A 1 156 ? -7.719 73.938 -24.562 1 26.3 156 VAL A C 1
ATOM 1239 O O . VAL A 1 156 ? -8.617 73.688 -23.766 1 26.3 156 VAL A O 1
ATOM 1242 N N . GLU A 1 157 ? -7.93 73.562 -25.953 1 25.22 157 GLU A N 1
ATOM 1243 C CA . GLU A 1 157 ? -8.609 74 -27.188 1 25.22 157 GLU A CA 1
ATOM 1244 C C . GLU A 1 157 ? -10.086 73.625 -27.141 1 25.22 157 GLU A C 1
ATOM 1246 O O . GL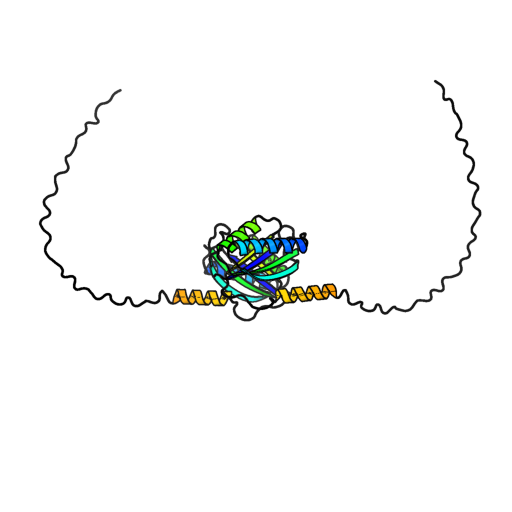U A 1 157 ? -10.5 72.812 -26.312 1 25.22 157 GLU A O 1
ATOM 1251 N N . GLU A 1 158 ? -10.781 73.188 -28.516 1 24.98 158 GLU A N 1
ATOM 1252 C CA . GLU A 1 158 ? -12.047 73.438 -29.203 1 24.98 158 GLU A CA 1
ATOM 1253 C C . GLU A 1 158 ? -13.172 72.625 -28.625 1 24.98 158 GLU A C 1
ATOM 1255 O O . GLU A 1 158 ? -12.945 71.438 -28.203 1 24.98 158 GLU A O 1
ATOM 1260 N N . MET B 1 1 ? 19.672 7.398 7.453 1 91.31 1 MET B N 1
ATOM 1261 C CA . MET B 1 1 ? 18.812 7.859 6.371 1 91.31 1 MET B CA 1
ATOM 1262 C C . MET B 1 1 ? 17.391 7.379 6.57 1 91.31 1 MET B C 1
ATOM 1264 O O . MET B 1 1 ? 17.141 6.414 7.301 1 91.31 1 MET B O 1
ATOM 1268 N N . PRO B 1 2 ? 16.375 7.996 5.867 1 95.06 2 PRO B N 1
ATOM 1269 C CA . PRO B 1 2 ? 14.992 7.539 6.031 1 95.06 2 PRO B CA 1
ATOM 1270 C C . PRO B 1 2 ? 14.773 6.125 5.5 1 95.06 2 PRO B C 1
ATOM 1272 O O . PRO B 1 2 ? 15.492 5.68 4.605 1 95.06 2 PRO B O 1
ATOM 1275 N N . LEU B 1 3 ? 13.828 5.422 6.16 1 96.62 3 LEU B N 1
ATOM 1276 C CA . LEU B 1 3 ? 13.453 4.066 5.773 1 96.62 3 LEU B CA 1
ATOM 1277 C C . LEU B 1 3 ? 12.055 4.047 5.156 1 96.62 3 LEU B C 1
ATOM 1279 O O . LEU B 1 3 ? 11.148 4.73 5.641 1 96.62 3 LEU B O 1
ATOM 1283 N N . TYR B 1 4 ? 11.914 3.193 4.086 1 96.5 4 TYR B N 1
ATOM 1284 C CA . TYR B 1 4 ? 10.633 3.096 3.389 1 96.5 4 TYR B CA 1
ATOM 1285 C C . TYR B 1 4 ? 10.273 1.641 3.115 1 96.5 4 TYR B C 1
ATOM 1287 O O . TYR B 1 4 ? 11.156 0.803 2.908 1 96.5 4 TYR B O 1
ATOM 1295 N N . GLU B 1 5 ? 8.977 1.402 3.154 1 94.44 5 GLU B N 1
ATOM 1296 C CA . GLU B 1 5 ? 8.398 0.225 2.52 1 94.44 5 GLU B CA 1
ATOM 1297 C C . GLU B 1 5 ? 7.672 0.596 1.229 1 94.44 5 GLU B C 1
ATOM 1299 O O . GLU B 1 5 ? 6.812 1.478 1.228 1 94.44 5 GLU B O 1
ATOM 1304 N N . HIS B 1 6 ? 8.086 -0.039 0.134 1 97.19 6 HIS B N 1
ATOM 1305 C CA . HIS B 1 6 ? 7.535 0.232 -1.189 1 97.19 6 HIS B CA 1
ATOM 1306 C C . HIS B 1 6 ? 6.926 -1.025 -1.8 1 97.19 6 HIS B C 1
ATOM 1308 O O . HIS B 1 6 ? 7.609 -2.037 -1.962 1 97.19 6 HIS B O 1
ATOM 1314 N N . VAL B 1 7 ? 5.641 -0.928 -2.053 1 97.12 7 VAL B N 1
ATOM 1315 C CA . VAL B 1 7 ? 4.957 -2.008 -2.754 1 97.12 7 VAL B CA 1
ATOM 1316 C C . VAL B 1 7 ? 4.527 -1.534 -4.141 1 97.12 7 VAL B C 1
ATOM 1318 O O . VAL B 1 7 ? 3.982 -0.438 -4.289 1 97.12 7 VAL B O 1
ATOM 1321 N N . PHE B 1 8 ? 4.797 -2.312 -5.176 1 98.12 8 PHE B N 1
ATOM 1322 C CA . PHE B 1 8 ? 4.199 -2.023 -6.473 1 98.12 8 PHE B CA 1
ATOM 1323 C C . PHE B 1 8 ? 3.533 -3.268 -7.047 1 98.12 8 PHE B C 1
ATOM 1325 O O . PHE B 1 8 ? 3.898 -4.391 -6.699 1 98.12 8 PHE B O 1
ATOM 1332 N N . LEU B 1 9 ? 2.547 -3.074 -7.828 1 97.88 9 LEU B N 1
ATOM 1333 C CA . LEU B 1 9 ? 1.792 -4.098 -8.547 1 97.88 9 LEU B CA 1
ATOM 1334 C C . LEU B 1 9 ? 2.047 -4.012 -10.047 1 97.88 9 LEU B C 1
ATOM 1336 O O . LEU B 1 9 ? 1.969 -2.93 -10.633 1 97.88 9 LEU B O 1
ATOM 1340 N N . ALA B 1 10 ? 2.4 -5.133 -10.656 1 98.62 10 ALA B N 1
ATOM 1341 C CA . ALA B 1 10 ? 2.637 -5.203 -12.094 1 98.62 10 ALA B CA 1
ATOM 1342 C C . ALA B 1 10 ? 1.547 -6.016 -12.789 1 98.62 10 ALA B C 1
ATOM 1344 O O . ALA B 1 10 ? 0.93 -6.891 -12.18 1 98.62 10 ALA B O 1
ATOM 1345 N N . ARG B 1 11 ? 1.317 -5.809 -14.031 1 98.25 11 ARG B N 1
ATOM 1346 C CA . ARG B 1 11 ? 0.26 -6.391 -14.852 1 98.25 11 ARG B CA 1
ATOM 1347 C C . ARG B 1 11 ? 0.293 -7.914 -14.789 1 98.25 11 ARG B C 1
ATOM 1349 O O . ARG B 1 11 ? 1.364 -8.508 -14.672 1 98.25 11 ARG B O 1
ATOM 1356 N N . GLN B 1 12 ? -0.891 -8.438 -15.047 1 97.69 12 GLN B N 1
ATOM 1357 C CA . GLN B 1 12 ? -1.08 -9.883 -14.977 1 97.69 12 GLN B CA 1
ATOM 1358 C C . GLN B 1 12 ? -0.402 -10.586 -16.141 1 97.69 12 GLN B C 1
ATOM 1360 O O . GLN B 1 12 ? 0.001 -11.742 -16.031 1 97.69 12 GLN B O 1
ATOM 1365 N N . ASP B 1 13 ? -0.22 -9.828 -17.281 1 98.06 13 ASP B N 1
ATOM 1366 C CA . ASP B 1 13 ? 0.308 -10.484 -18.469 1 98.06 13 ASP B CA 1
ATOM 1367 C C . ASP B 1 13 ? 1.827 -10.359 -18.547 1 98.06 13 ASP B C 1
ATOM 1369 O O . ASP B 1 13 ? 2.461 -10.906 -19.453 1 98.06 13 ASP B O 1
ATOM 1373 N N . ALA B 1 14 ? 2.443 -9.656 -17.641 1 97.81 14 ALA B N 1
ATOM 1374 C CA . ALA B 1 14 ? 3.9 -9.672 -17.547 1 97.81 14 ALA B CA 1
ATOM 1375 C C . ALA B 1 14 ? 4.402 -11.031 -17.062 1 97.81 14 ALA B C 1
ATOM 1377 O O . ALA B 1 14 ? 3.811 -11.648 -16.172 1 97.81 14 ALA B O 1
ATOM 1378 N N . SER B 1 15 ? 5.434 -11.562 -17.688 1 97.12 15 SER B N 1
ATOM 1379 C CA . SER B 1 15 ? 6.051 -12.789 -17.203 1 97.12 15 SER B CA 1
ATOM 1380 C C . SER B 1 15 ? 6.793 -12.555 -15.883 1 97.12 15 SER B C 1
ATOM 1382 O O . SER B 1 15 ? 7.137 -11.422 -15.555 1 97.12 15 SER B O 1
ATOM 1384 N N . ALA B 1 16 ? 7.074 -13.625 -15.148 1 95.94 16 ALA B N 1
ATOM 1385 C CA . ALA B 1 16 ? 7.875 -13.539 -13.93 1 95.94 16 ALA B CA 1
ATOM 1386 C C . ALA B 1 16 ? 9.234 -12.906 -14.211 1 95.94 16 ALA B C 1
ATOM 1388 O O . ALA B 1 16 ? 9.742 -12.117 -13.406 1 95.94 16 ALA B O 1
ATOM 1389 N N . GLN B 1 17 ? 9.758 -13.242 -15.375 1 97.69 17 GLN B N 1
ATOM 1390 C CA . GLN B 1 17 ? 11.055 -12.688 -15.766 1 97.69 17 GLN B CA 1
ATOM 1391 C C . GLN B 1 17 ? 10.953 -11.18 -16 1 97.69 17 GLN B C 1
ATOM 1393 O O . GLN B 1 17 ? 11.859 -10.43 -15.609 1 97.69 17 GLN B O 1
ATOM 1398 N N . GLN B 1 18 ? 9.906 -10.75 -16.609 1 98.19 18 GLN B N 1
ATOM 1399 C CA . GLN B 1 18 ? 9.688 -9.328 -16.844 1 98.19 18 GLN B CA 1
ATOM 1400 C C . GLN B 1 18 ? 9.555 -8.57 -15.523 1 98.19 18 GLN B C 1
ATOM 1402 O O . GLN B 1 18 ? 10.094 -7.469 -15.383 1 98.19 18 GLN B O 1
ATOM 1407 N N . VAL B 1 19 ? 8.906 -9.133 -14.57 1 98.56 19 VAL B N 1
ATOM 1408 C CA . VAL B 1 19 ? 8.727 -8.516 -13.258 1 98.56 19 VAL B CA 1
ATOM 1409 C C . VAL B 1 19 ? 10.07 -8.414 -12.547 1 98.56 19 VAL B C 1
ATOM 1411 O O . VAL B 1 19 ? 10.375 -7.398 -11.914 1 98.56 19 VAL B O 1
ATOM 1414 N N . GLU B 1 20 ? 10.852 -9.484 -12.68 1 98.38 20 GLU B N 1
ATOM 1415 C CA . GLU B 1 20 ? 12.195 -9.469 -12.102 1 98.38 20 GLU B CA 1
ATOM 1416 C C . GLU B 1 20 ? 13.055 -8.367 -12.719 1 98.38 20 GLU B C 1
ATOM 1418 O O . GLU B 1 20 ? 13.797 -7.684 -12.016 1 98.38 20 GLU B O 1
ATOM 1423 N N . GLU B 1 21 ? 12.953 -8.234 -13.992 1 98.44 21 GLU B N 1
ATOM 1424 C CA . GLU B 1 21 ? 13.703 -7.191 -14.688 1 98.44 21 GLU B CA 1
ATOM 1425 C C . GLU B 1 21 ? 13.266 -5.801 -14.234 1 98.44 21 GLU B C 1
ATOM 1427 O O . GLU B 1 21 ? 14.102 -4.926 -14.008 1 98.44 21 GLU B O 1
ATOM 1432 N N . LEU B 1 22 ? 11.945 -5.637 -14.109 1 98.5 22 LEU B N 1
ATOM 1433 C CA . LEU B 1 22 ? 11.406 -4.379 -13.609 1 98.5 22 LEU B CA 1
ATOM 1434 C C . LEU B 1 22 ? 11.938 -4.09 -12.203 1 98.5 22 LEU B C 1
ATOM 1436 O O . LEU B 1 22 ? 12.359 -2.967 -11.914 1 98.5 22 LEU B O 1
ATOM 1440 N N . THR B 1 23 ? 11.984 -5.078 -11.352 1 98.75 23 THR B N 1
ATOM 1441 C CA . THR B 1 23 ? 12.469 -4.949 -9.984 1 98.75 23 THR B CA 1
ATOM 1442 C C . THR B 1 23 ? 13.945 -4.582 -9.961 1 98.75 23 THR B C 1
ATOM 1444 O O . THR B 1 23 ? 14.375 -3.73 -9.18 1 98.75 23 THR B O 1
ATOM 1447 N N . THR B 1 24 ? 14.68 -5.215 -10.852 1 98.69 24 THR B N 1
ATOM 1448 C CA . THR B 1 24 ? 16.109 -4.93 -10.977 1 98.69 24 THR B CA 1
ATOM 1449 C C . THR B 1 24 ? 16.328 -3.49 -11.43 1 98.69 24 THR B C 1
ATOM 1451 O O . THR B 1 24 ? 17.203 -2.801 -10.906 1 98.69 24 THR B O 1
ATOM 1454 N N . GLN B 1 25 ? 15.523 -3.066 -12.367 1 98.5 25 GLN B N 1
ATOM 1455 C CA . GLN B 1 25 ? 15.625 -1.692 -12.844 1 98.5 25 GLN B CA 1
ATOM 1456 C C . GLN B 1 25 ? 15.344 -0.698 -11.719 1 98.5 25 GLN B C 1
ATOM 1458 O O . GLN B 1 25 ? 16.078 0.275 -11.547 1 98.5 25 GLN B O 1
ATOM 1463 N N . ILE B 1 26 ? 14.305 -0.947 -10.969 1 98.5 26 ILE B N 1
ATOM 1464 C CA . ILE B 1 26 ? 13.93 -0.086 -9.852 1 98.5 26 ILE B CA 1
ATOM 1465 C C . ILE B 1 26 ? 15.047 -0.079 -8.812 1 98.5 26 ILE B C 1
ATOM 1467 O O . ILE B 1 26 ? 15.422 0.98 -8.305 1 98.5 26 ILE B O 1
ATOM 1471 N N . THR B 1 27 ? 15.594 -1.227 -8.531 1 98.75 27 THR B N 1
ATOM 1472 C CA . THR B 1 27 ? 16.703 -1.356 -7.598 1 98.75 27 THR B CA 1
ATOM 1473 C C . THR B 1 27 ? 17.906 -0.556 -8.086 1 98.75 27 THR B C 1
ATOM 1475 O O . THR B 1 27 ? 18.578 0.109 -7.289 1 98.75 27 THR B O 1
ATOM 1478 N N . GLY B 1 28 ? 18.172 -0.618 -9.375 1 98.69 28 GLY B N 1
ATOM 1479 C CA . GLY B 1 28 ? 19.25 0.165 -9.953 1 98.69 28 GLY B CA 1
ATOM 1480 C C . GLY B 1 28 ? 19.062 1.659 -9.766 1 98.69 28 GLY B C 1
ATOM 1481 O O . GLY B 1 28 ? 20.031 2.375 -9.477 1 98.69 28 GLY B O 1
ATOM 1482 N N . VAL B 1 29 ? 17.859 2.129 -9.953 1 98.44 29 VAL B N 1
ATOM 1483 C CA . VAL B 1 29 ? 17.547 3.537 -9.742 1 98.44 29 VAL B CA 1
ATOM 1484 C C . VAL B 1 29 ? 17.844 3.918 -8.297 1 98.44 29 VAL B C 1
ATOM 1486 O O . VAL B 1 29 ? 18.438 4.961 -8.023 1 98.44 29 VAL B O 1
ATOM 1489 N N . ILE B 1 30 ? 17.406 3.078 -7.34 1 98.62 30 ILE B N 1
ATOM 1490 C CA . ILE B 1 30 ? 17.578 3.311 -5.91 1 98.62 30 ILE B CA 1
ATOM 1491 C C . ILE B 1 30 ? 19.062 3.418 -5.586 1 98.62 30 ILE B C 1
ATOM 1493 O O . ILE B 1 30 ? 19.5 4.375 -4.945 1 98.62 30 ILE B O 1
ATOM 1497 N N . GLU B 1 31 ? 19.812 2.535 -6.09 1 98.5 31 GLU B N 1
ATOM 1498 C CA . GLU B 1 31 ? 21.234 2.486 -5.793 1 98.5 31 GLU B CA 1
ATOM 1499 C C . GLU B 1 31 ? 21.984 3.633 -6.473 1 98.5 31 GLU B C 1
ATOM 1501 O O . GLU B 1 31 ? 22.922 4.188 -5.906 1 98.5 31 GLU B O 1
ATOM 1506 N N . GLY B 1 32 ? 21.531 3.99 -7.598 1 98.44 32 GLY B N 1
ATOM 1507 C CA . GLY B 1 32 ? 22.156 5.086 -8.328 1 98.44 32 GLY B CA 1
ATOM 1508 C C . GLY B 1 32 ? 21.969 6.434 -7.652 1 98.44 32 GLY B C 1
ATOM 1509 O O . GLY B 1 32 ? 22.719 7.371 -7.918 1 98.44 32 GLY B O 1
ATOM 1510 N N . LEU B 1 33 ? 21.016 6.504 -6.75 1 98 33 LEU B N 1
ATOM 1511 C CA . LEU B 1 33 ? 20.719 7.758 -6.062 1 98 33 LEU B CA 1
ATOM 1512 C C . LEU B 1 33 ? 21.125 7.68 -4.594 1 98 33 LEU B C 1
ATOM 1514 O O . LEU B 1 33 ? 20.641 8.445 -3.766 1 98 33 LEU B O 1
ATOM 1518 N N . GLY B 1 34 ? 21.922 6.691 -4.301 1 97.94 34 GLY B N 1
ATOM 1519 C CA . GLY B 1 34 ? 22.531 6.625 -2.982 1 97.94 34 GLY B CA 1
ATOM 1520 C C . GLY B 1 34 ? 21.703 5.848 -1.979 1 97.94 34 GLY B C 1
ATOM 1521 O O . GLY B 1 34 ? 21.969 5.906 -0.774 1 97.94 34 GLY B O 1
ATOM 1522 N N . GLY B 1 35 ? 20.688 5.176 -2.479 1 98.56 35 GLY B N 1
ATOM 1523 C CA . GLY B 1 35 ? 19.891 4.316 -1.619 1 98.56 35 GLY B CA 1
ATOM 1524 C C . GLY B 1 35 ? 20.328 2.865 -1.647 1 98.56 35 GLY B C 1
ATOM 1525 O O . GLY B 1 35 ? 21.25 2.508 -2.391 1 98.56 35 GLY B O 1
ATOM 1526 N N . LYS B 1 36 ? 19.703 2.123 -0.691 1 98.69 36 LYS B N 1
ATOM 1527 C CA . LYS B 1 36 ? 19.922 0.682 -0.601 1 98.69 36 LYS B CA 1
ATOM 1528 C C . LYS B 1 36 ? 18.594 -0.066 -0.472 1 98.69 36 LYS B C 1
ATOM 1530 O O . LYS B 1 36 ? 17.688 0.38 0.237 1 98.69 36 LYS B O 1
ATOM 1535 N N . VAL B 1 37 ? 18.516 -1.19 -1.186 1 98.69 37 VAL B N 1
ATOM 1536 C CA . VAL B 1 37 ? 17.406 -2.121 -0.984 1 98.69 37 VAL B CA 1
ATOM 1537 C C . VAL B 1 37 ? 17.828 -3.213 -0.003 1 98.69 37 VAL B C 1
ATOM 1539 O O . VAL B 1 37 ? 18.688 -4.043 -0.314 1 98.69 37 VAL B O 1
ATOM 1542 N N . THR B 1 38 ? 17.172 -3.234 1.145 1 97.94 38 THR B N 1
ATOM 1543 C CA . THR B 1 38 ? 17.609 -4.152 2.189 1 97.94 38 THR B CA 1
ATOM 1544 C C . THR B 1 38 ? 16.797 -5.438 2.158 1 97.94 38 THR B C 1
ATOM 1546 O O . THR B 1 38 ? 17.172 -6.438 2.775 1 97.94 38 THR B O 1
ATOM 1549 N N . LYS B 1 39 ? 15.672 -5.426 1.509 1 98.31 39 LYS B N 1
ATOM 1550 C CA . LYS B 1 39 ? 14.82 -6.598 1.334 1 98.31 39 LYS B CA 1
ATOM 1551 C C . LYS B 1 39 ? 13.984 -6.484 0.063 1 98.31 39 LYS B C 1
ATOM 1553 O O . LYS B 1 39 ? 13.445 -5.414 -0.238 1 98.31 39 LYS B O 1
ATOM 1558 N N . THR B 1 40 ? 13.938 -7.547 -0.695 1 98.56 40 THR B N 1
ATOM 1559 C CA . THR B 1 40 ? 13.039 -7.691 -1.836 1 98.56 40 THR B CA 1
ATOM 1560 C C . THR B 1 40 ? 12.188 -8.953 -1.697 1 98.56 40 THR B C 1
ATOM 1562 O O . THR B 1 40 ? 12.719 -10.047 -1.506 1 98.56 40 THR B O 1
ATOM 1565 N N . GLU B 1 41 ? 10.898 -8.742 -1.789 1 97.75 41 GLU B N 1
ATOM 1566 C CA . GLU B 1 41 ? 10 -9.891 -1.803 1 97.75 41 GLU B CA 1
ATOM 1567 C C . GLU B 1 41 ? 9.102 -9.875 -3.035 1 97.75 41 GLU B C 1
ATOM 1569 O O . GLU B 1 41 ? 8.406 -8.883 -3.287 1 97.75 41 GLU B O 1
ATOM 1574 N N . SER B 1 42 ? 9.18 -10.938 -3.775 1 97.94 42 SER B N 1
ATOM 1575 C CA . SER B 1 42 ? 8.188 -11.211 -4.816 1 97.94 42 SER B CA 1
ATOM 1576 C C . SER B 1 42 ? 7.117 -12.172 -4.32 1 97.94 42 SER B C 1
ATOM 1578 O O . SER B 1 42 ? 7.383 -13.359 -4.109 1 97.94 42 SER B O 1
ATOM 1580 N N . TRP B 1 43 ? 5.93 -11.695 -4.219 1 97.19 43 TRP B N 1
ATOM 1581 C CA . TRP B 1 43 ? 4.859 -12.5 -3.646 1 97.19 43 TRP B CA 1
ATOM 1582 C C . TRP B 1 43 ? 4.133 -13.289 -4.73 1 97.19 43 TRP B C 1
ATOM 1584 O O . TRP B 1 43 ? 3.27 -14.117 -4.434 1 97.19 43 TRP B O 1
ATOM 1594 N N . GLY B 1 44 ? 4.48 -12.977 -6.078 1 96.31 44 GLY B N 1
ATOM 1595 C CA . GLY B 1 44 ? 3.93 -13.734 -7.191 1 96.31 44 GLY B CA 1
ATOM 1596 C C . GLY B 1 44 ? 2.643 -13.148 -7.738 1 96.31 44 GLY B C 1
ATOM 1597 O O . GLY B 1 44 ? 2.254 -12.039 -7.367 1 96.31 44 GLY B O 1
ATOM 1598 N N . LEU B 1 45 ? 2.08 -13.867 -8.734 1 96.38 45 LEU B N 1
ATOM 1599 C CA . LEU B 1 45 ? 0.814 -13.484 -9.352 1 96.38 45 LEU B CA 1
ATOM 1600 C C . LEU B 1 45 ? -0.356 -13.789 -8.422 1 96.38 45 LEU B C 1
ATOM 1602 O O . LEU B 1 45 ? -0.593 -14.945 -8.078 1 96.38 45 LEU B O 1
ATOM 1606 N N . ARG B 1 46 ? -1.086 -12.734 -8.023 1 93.62 46 ARG B N 1
ATOM 1607 C CA . ARG B 1 46 ? -2.182 -12.883 -7.07 1 93.62 46 ARG B CA 1
ATOM 1608 C C . ARG B 1 46 ? -3.447 -12.203 -7.578 1 93.62 46 ARG B C 1
ATOM 1610 O O . ARG B 1 46 ? -3.375 -11.242 -8.344 1 93.62 46 ARG B O 1
ATOM 1617 N N . SER B 1 47 ? -4.574 -12.742 -7.125 1 92.44 47 SER B N 1
ATOM 1618 C CA . SER B 1 47 ? -5.859 -12.172 -7.512 1 92.44 47 SER B CA 1
ATOM 1619 C C . SER B 1 47 ? -6.086 -10.812 -6.848 1 92.44 47 SER B C 1
ATOM 1621 O O . SER B 1 47 ? -5.758 -10.633 -5.676 1 92.44 47 SER B O 1
ATOM 1623 N N . LEU B 1 48 ? -6.68 -9.945 -7.637 1 90.5 48 LEU B N 1
ATOM 1624 C CA . LEU B 1 48 ? -7.125 -8.656 -7.109 1 90.5 48 LEU B CA 1
ATOM 1625 C C . LEU B 1 48 ? -8.578 -8.734 -6.652 1 90.5 48 LEU B C 1
ATOM 1627 O O . LEU B 1 48 ? -9.336 -9.586 -7.121 1 90.5 48 LEU B O 1
ATOM 1631 N N . THR B 1 49 ? -8.953 -7.898 -5.754 1 83.31 49 THR B N 1
ATOM 1632 C CA . THR B 1 49 ? -10.336 -7.855 -5.281 1 83.31 49 THR B CA 1
ATOM 1633 C C . THR B 1 49 ? -11.234 -7.172 -6.305 1 83.31 49 THR B C 1
ATOM 1635 O O . THR B 1 49 ? -12.414 -7.504 -6.418 1 83.31 49 THR B O 1
ATOM 1638 N N . TYR B 1 50 ? -10.758 -6.172 -6.938 1 83.44 50 TYR B N 1
ATOM 1639 C CA . TYR B 1 50 ? -11.414 -5.551 -8.086 1 83.44 50 TYR B CA 1
ATOM 1640 C C . TYR B 1 50 ? -10.445 -5.391 -9.25 1 83.44 50 TYR B C 1
ATOM 1642 O O . TYR B 1 50 ? -9.234 -5.328 -9.047 1 83.44 50 TYR B O 1
ATOM 1650 N N . ARG B 1 51 ? -11.156 -5.297 -10.367 1 87.31 51 ARG B N 1
ATOM 1651 C CA . ARG B 1 51 ? -10.32 -5.156 -11.555 1 87.31 51 ARG B CA 1
ATOM 1652 C C . ARG B 1 51 ? -9.602 -3.814 -11.555 1 87.31 51 ARG B C 1
ATOM 1654 O O . ARG B 1 51 ? -10.219 -2.768 -11.359 1 87.31 51 ARG B O 1
ATOM 1661 N N . MET B 1 52 ? -8.281 -3.902 -11.711 1 87.81 52 MET B N 1
ATOM 1662 C CA . MET B 1 52 ? -7.457 -2.705 -11.836 1 87.81 52 MET B CA 1
ATOM 1663 C C . MET B 1 52 ? -6.809 -2.635 -13.219 1 87.81 52 MET B C 1
ATOM 1665 O O . MET B 1 52 ? -6.062 -3.537 -13.602 1 87.81 52 MET B O 1
ATOM 1669 N N . ASN B 1 53 ? -7.066 -1.532 -13.961 1 89.81 53 ASN B N 1
ATOM 1670 C CA . ASN B 1 53 ? -6.484 -1.356 -15.289 1 89.81 53 ASN B CA 1
ATOM 1671 C C . ASN B 1 53 ? -6.688 -2.596 -16.156 1 89.81 53 ASN B C 1
ATOM 1673 O O . ASN B 1 53 ? -5.73 -3.111 -16.75 1 89.81 53 ASN B O 1
ATOM 1677 N N . LYS B 1 54 ? -7.828 -3.178 -15.992 1 92.06 54 LYS B N 1
ATOM 1678 C CA . LYS B 1 54 ? -8.242 -4.32 -16.797 1 92.06 54 LYS B CA 1
ATOM 1679 C C . LYS B 1 54 ? -7.523 -5.594 -16.359 1 92.06 54 LYS B C 1
ATOM 1681 O O . LYS B 1 54 ? -7.363 -6.527 -17.156 1 92.06 54 LYS B O 1
ATOM 1686 N N . ASN B 1 55 ? -6.859 -5.609 -15.219 1 95.19 55 ASN B N 1
ATOM 1687 C CA . ASN B 1 55 ? -6.219 -6.785 -14.633 1 95.19 55 ASN B CA 1
ATOM 1688 C C . ASN B 1 55 ? -7.051 -7.371 -13.5 1 95.19 55 ASN B C 1
ATOM 1690 O O . ASN B 1 55 ? -7.516 -6.641 -12.625 1 95.19 55 ASN B O 1
ATOM 1694 N N . ARG B 1 56 ? -7.227 -8.703 -13.57 1 94.5 56 ARG B N 1
ATOM 1695 C CA . ARG B 1 56 ? -7.895 -9.406 -12.484 1 94.5 56 ARG B CA 1
ATOM 1696 C C . ARG B 1 56 ? -6.883 -9.922 -11.461 1 94.5 56 ARG B C 1
ATOM 1698 O O . ARG B 1 56 ? -7.254 -10.281 -10.344 1 94.5 56 ARG B O 1
ATOM 1705 N N . LYS B 1 57 ? -5.695 -10.023 -11.938 1 96.25 57 LYS B N 1
ATOM 1706 C CA . LYS B 1 57 ? -4.551 -10.406 -11.117 1 96.25 57 LYS B CA 1
ATOM 1707 C C . LYS B 1 57 ? -3.398 -9.422 -11.289 1 96.25 57 LYS B C 1
ATOM 1709 O O . LYS B 1 57 ? -3.434 -8.562 -12.172 1 96.25 57 LYS B O 1
ATOM 1714 N N . ALA B 1 58 ? -2.402 -9.523 -10.414 1 97.94 58 ALA B N 1
ATOM 1715 C CA . ALA B 1 58 ? -1.192 -8.711 -10.523 1 97.94 58 ALA B CA 1
ATOM 1716 C C . ALA B 1 58 ? -0.016 -9.383 -9.82 1 97.94 58 ALA B C 1
ATOM 1718 O O . ALA B 1 58 ? -0.208 -10.188 -8.906 1 97.94 58 ALA B O 1
ATOM 1719 N N . HIS B 1 59 ? 1.156 -9.141 -10.312 1 98.5 59 HIS B N 1
ATOM 1720 C CA . HIS B 1 59 ? 2.354 -9.461 -9.547 1 98.5 59 HIS B CA 1
ATOM 1721 C C . HIS B 1 59 ? 2.58 -8.453 -8.43 1 98.5 59 HIS B C 1
ATOM 1723 O O . HIS B 1 59 ? 2.586 -7.242 -8.672 1 98.5 59 HIS B O 1
ATOM 1729 N N . PHE B 1 60 ? 2.742 -8.953 -7.168 1 98.06 60 PHE B N 1
ATOM 1730 C CA . PHE B 1 60 ? 3.012 -8.102 -6.016 1 98.06 60 PHE B CA 1
ATOM 1731 C C . PHE B 1 60 ? 4.48 -8.172 -5.621 1 98.06 60 PHE B C 1
ATOM 1733 O O . PHE B 1 60 ? 5.039 -9.258 -5.465 1 98.06 60 PHE B O 1
ATOM 1740 N N . VAL B 1 61 ? 5.125 -6.938 -5.41 1 98.69 61 VAL B N 1
ATOM 1741 C CA . VAL B 1 61 ? 6.527 -6.898 -5.008 1 98.69 61 VAL B CA 1
ATOM 1742 C C . VAL B 1 61 ? 6.711 -5.895 -3.875 1 98.69 61 VAL B C 1
ATOM 1744 O O . VAL B 1 61 ? 6.18 -4.781 -3.93 1 98.69 61 VAL B O 1
ATOM 1747 N N . LEU B 1 62 ? 7.391 -6.277 -2.859 1 98.12 62 LEU B N 1
ATOM 1748 C CA . LEU B 1 62 ? 7.781 -5.402 -1.758 1 98.12 62 LEU B CA 1
ATOM 1749 C C . LEU B 1 62 ? 9.273 -5.09 -1.815 1 98.12 62 LEU B C 1
ATOM 1751 O O . LEU B 1 62 ? 10.094 -5.984 -2.039 1 98.12 62 LEU B O 1
ATOM 1755 N N . LEU B 1 63 ? 9.672 -3.852 -1.639 1 98.56 63 LEU B N 1
ATOM 1756 C CA . LEU B 1 63 ? 11.039 -3.404 -1.434 1 98.56 63 LEU B CA 1
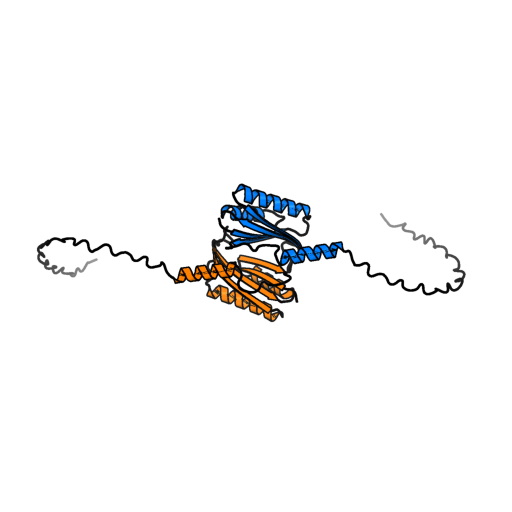ATOM 1757 C C . LEU B 1 63 ? 11.18 -2.639 -0.122 1 98.56 63 LEU B C 1
ATOM 1759 O O . LEU B 1 63 ? 10.43 -1.69 0.126 1 98.56 63 LEU B O 1
ATOM 1763 N N . ASN B 1 64 ? 12.055 -3.074 0.732 1 98.25 64 ASN B N 1
ATOM 1764 C CA . ASN B 1 64 ? 12.523 -2.232 1.827 1 98.25 64 ASN B CA 1
ATOM 1765 C C . ASN B 1 64 ? 13.68 -1.338 1.39 1 98.25 64 ASN B C 1
ATOM 1767 O O . ASN B 1 64 ? 14.695 -1.827 0.89 1 98.25 64 ASN B O 1
ATOM 1771 N N . ILE B 1 65 ? 13.531 -0.083 1.629 1 98.44 65 ILE B N 1
ATOM 1772 C CA . ILE B 1 65 ? 14.469 0.894 1.082 1 98.44 65 ILE B CA 1
ATOM 1773 C C . ILE B 1 65 ? 15.062 1.729 2.213 1 98.44 65 ILE B C 1
ATOM 1775 O O . ILE B 1 65 ? 14.344 2.166 3.115 1 98.44 65 ILE B O 1
ATOM 1779 N N . ASP B 1 66 ? 16.359 1.853 2.236 1 98.44 66 ASP B N 1
ATOM 1780 C CA . ASP B 1 66 ? 17.125 2.824 3.014 1 98.44 66 ASP B CA 1
ATOM 1781 C C . ASP B 1 66 ? 17.766 3.869 2.105 1 98.44 66 ASP B C 1
ATOM 1783 O O . ASP B 1 66 ? 18.703 3.564 1.365 1 98.44 66 ASP B O 1
ATOM 1787 N N . GLY B 1 67 ? 17.188 5.109 2.068 1 97.88 67 GLY B N 1
ATOM 1788 C CA . GLY B 1 67 ? 17.719 6.09 1.128 1 97.88 67 GLY B CA 1
ATOM 1789 C C . GLY B 1 67 ? 17.047 7.449 1.261 1 97.88 67 GLY B C 1
ATOM 1790 O O . GLY B 1 67 ? 16.047 7.594 1.968 1 97.88 67 GLY B O 1
ATOM 1791 N N . PRO B 1 68 ? 17.609 8.43 0.639 1 96.75 68 PRO B N 1
ATOM 1792 C CA . PRO B 1 68 ? 17.047 9.781 0.692 1 96.75 68 PRO B CA 1
ATOM 1793 C C . PRO B 1 68 ? 15.703 9.891 -0.029 1 96.75 68 PRO B C 1
ATOM 1795 O O . PRO B 1 68 ? 15.336 9 -0.801 1 96.75 68 PRO B O 1
ATOM 1798 N N . ALA B 1 69 ? 14.961 10.953 0.19 1 93.81 69 ALA B N 1
ATOM 1799 C CA . ALA B 1 69 ? 13.633 11.172 -0.375 1 93.81 69 ALA B CA 1
ATOM 1800 C C . ALA B 1 69 ? 13.68 11.188 -1.9 1 93.81 69 ALA B C 1
ATOM 1802 O O . ALA B 1 69 ? 12.719 10.781 -2.561 1 93.81 69 ALA B O 1
ATOM 1803 N N . ALA B 1 70 ? 14.781 11.609 -2.422 1 95.5 70 ALA B N 1
ATOM 1804 C CA . ALA B 1 70 ? 14.938 11.695 -3.873 1 95.5 70 ALA B CA 1
ATOM 1805 C C . ALA B 1 70 ? 14.766 10.328 -4.527 1 95.5 70 ALA B C 1
ATOM 1807 O O . ALA B 1 70 ? 14.281 10.227 -5.656 1 95.5 70 ALA B O 1
ATOM 1808 N N . VAL B 1 71 ? 15.141 9.234 -3.834 1 97.31 71 VAL B N 1
ATOM 1809 C CA . VAL B 1 71 ? 15.008 7.859 -4.309 1 97.31 71 VAL B CA 1
ATOM 1810 C C . VAL B 1 71 ? 13.531 7.535 -4.539 1 97.31 71 VAL B C 1
ATOM 1812 O O . VAL B 1 71 ? 13.148 7.07 -5.617 1 97.31 71 VAL B O 1
ATOM 1815 N N . VAL B 1 72 ? 12.742 7.844 -3.578 1 96.12 72 VAL B N 1
ATOM 1816 C CA . VAL B 1 72 ? 11.32 7.52 -3.611 1 96.12 72 VAL B CA 1
ATOM 1817 C C . VAL B 1 72 ? 10.633 8.344 -4.695 1 96.12 72 VAL B C 1
ATOM 1819 O O . VAL B 1 72 ? 9.852 7.805 -5.484 1 96.12 72 VAL B O 1
ATOM 1822 N N . SER B 1 73 ? 10.969 9.641 -4.777 1 94.94 73 SER B N 1
ATOM 1823 C CA . SER B 1 73 ? 10.398 10.5 -5.801 1 94.94 73 SER B CA 1
ATOM 1824 C C . SER B 1 73 ? 10.664 9.953 -7.199 1 94.94 73 SER B C 1
ATOM 1826 O O . SER B 1 73 ? 9.766 9.906 -8.039 1 94.94 73 SER B O 1
ATOM 1828 N N . GLU B 1 74 ? 11.852 9.492 -7.383 1 96.88 74 GLU B N 1
ATOM 1829 C CA . GLU B 1 74 ? 12.258 9.055 -8.711 1 96.88 74 GLU B CA 1
ATOM 1830 C C . GLU B 1 74 ? 11.633 7.703 -9.062 1 96.88 74 GLU B C 1
ATOM 1832 O O . GLU B 1 74 ? 11.18 7.496 -10.188 1 96.88 74 GLU B O 1
ATOM 1837 N N . ILE B 1 75 ? 11.539 6.785 -8.141 1 97.75 75 ILE B N 1
ATOM 1838 C CA . ILE B 1 75 ? 10.969 5.484 -8.477 1 97.75 75 ILE B CA 1
ATOM 1839 C C . ILE B 1 75 ? 9.461 5.625 -8.695 1 97.75 75 ILE B C 1
ATOM 1841 O O . ILE B 1 75 ? 8.891 4.984 -9.578 1 97.75 75 ILE B O 1
ATOM 1845 N N . GLU B 1 76 ? 8.828 6.449 -7.914 1 95.62 76 GLU B N 1
ATOM 1846 C CA . GLU B 1 76 ? 7.395 6.668 -8.109 1 95.62 76 GLU B CA 1
ATOM 1847 C C . GLU B 1 76 ? 7.117 7.355 -9.438 1 95.62 76 GLU B C 1
ATOM 1849 O O . GLU B 1 76 ? 6.148 7.023 -10.125 1 95.62 76 GLU B O 1
ATOM 1854 N N . ARG B 1 77 ? 7.941 8.344 -9.805 1 94.62 77 ARG B N 1
ATOM 1855 C CA . ARG B 1 77 ? 7.82 8.984 -11.109 1 94.62 77 ARG B CA 1
ATOM 1856 C C . ARG B 1 77 ? 7.961 7.961 -12.234 1 94.62 77 ARG B C 1
ATOM 1858 O O . ARG B 1 77 ? 7.133 7.918 -13.148 1 94.62 77 ARG B O 1
ATOM 1865 N N . GLN B 1 78 ? 8.977 7.109 -12.203 1 97.19 78 GLN B N 1
ATOM 1866 C CA . GLN B 1 78 ? 9.219 6.098 -13.227 1 97.19 78 GLN B CA 1
ATOM 1867 C C . GLN B 1 78 ? 8.078 5.09 -13.289 1 97.19 78 GLN B C 1
ATOM 1869 O O . GLN B 1 78 ? 7.645 4.691 -14.375 1 97.19 78 GLN B O 1
ATOM 1874 N N . GLU B 1 79 ? 7.539 4.711 -12.141 1 96.69 79 GLU B N 1
ATOM 1875 C CA . GLU B 1 79 ? 6.441 3.75 -12.102 1 96.69 79 GLU B CA 1
ATOM 1876 C C . GLU B 1 79 ? 5.148 4.367 -12.633 1 96.69 79 GLU B C 1
ATOM 1878 O O . GLU B 1 79 ? 4.344 3.684 -13.273 1 96.69 79 GLU B O 1
ATOM 1883 N N . ARG B 1 80 ? 5.023 5.59 -12.352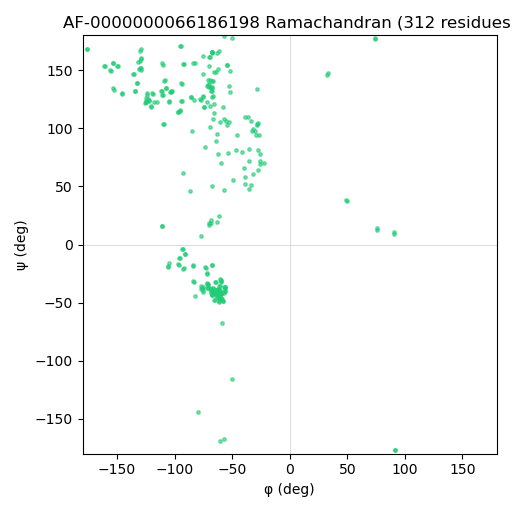 1 92.25 80 ARG B N 1
ATOM 1884 C CA . ARG B 1 80 ? 3.83 6.289 -12.82 1 92.25 80 ARG B CA 1
ATOM 1885 C C . ARG B 1 80 ? 3.736 6.266 -14.344 1 92.25 80 ARG B C 1
ATOM 1887 O O . ARG B 1 80 ? 2.645 6.148 -14.898 1 92.25 80 ARG B O 1
ATOM 1894 N N . ILE B 1 81 ? 4.836 6.352 -14.977 1 94.44 81 ILE B N 1
ATOM 1895 C CA . ILE B 1 81 ? 4.812 6.441 -16.438 1 94.44 81 ILE B CA 1
ATOM 1896 C C . ILE B 1 81 ? 5.008 5.055 -17.031 1 94.44 81 ILE B C 1
ATOM 1898 O O . ILE B 1 81 ? 4.918 4.883 -18.25 1 94.44 81 ILE B O 1
ATOM 1902 N N . ASN B 1 82 ? 5.379 4.043 -16.312 1 96.94 82 ASN B N 1
ATOM 1903 C CA . ASN B 1 82 ? 5.57 2.68 -16.797 1 96.94 82 ASN B CA 1
ATOM 1904 C C . ASN B 1 82 ? 4.234 1.959 -16.969 1 96.94 82 ASN B C 1
ATOM 1906 O O . ASN B 1 82 ? 3.502 1.746 -16 1 96.94 82 ASN B O 1
ATOM 1910 N N . GLU B 1 83 ? 3.984 1.463 -18.078 1 95.19 83 GLU B N 1
ATOM 1911 C CA . GLU B 1 83 ? 2.691 0.862 -18.391 1 95.19 83 GLU B CA 1
ATOM 1912 C C . GLU B 1 83 ? 2.527 -0.486 -17.703 1 95.19 83 GLU B C 1
ATOM 1914 O O . GLU B 1 83 ? 1.405 -0.969 -17.531 1 95.19 83 GLU B O 1
ATOM 1919 N N . ASP B 1 84 ? 3.594 -1.102 -17.281 1 97 84 ASP B N 1
ATOM 1920 C CA . ASP B 1 84 ? 3.521 -2.424 -16.656 1 97 84 ASP B CA 1
ATOM 1921 C C . ASP B 1 84 ? 3.199 -2.322 -15.172 1 97 84 ASP B C 1
ATOM 1923 O O . ASP B 1 84 ? 2.854 -3.322 -14.539 1 97 84 ASP B O 1
ATOM 1927 N N . VAL B 1 85 ? 3.385 -1.147 -14.586 1 97.69 85 VAL B N 1
ATOM 1928 C CA . VAL B 1 85 ? 3.059 -0.939 -13.18 1 97.69 85 VAL B CA 1
ATOM 1929 C C . VAL B 1 85 ? 1.651 -0.362 -13.055 1 97.69 85 VAL B C 1
ATOM 1931 O O . VAL B 1 85 ? 1.347 0.683 -13.633 1 97.69 85 VAL B O 1
ATOM 1934 N N . ILE B 1 86 ? 0.826 -1.07 -12.289 1 95.5 86 ILE B N 1
ATOM 1935 C CA . ILE B 1 86 ? -0.572 -0.652 -12.297 1 95.5 86 ILE B CA 1
ATOM 1936 C C . ILE B 1 86 ? -0.901 0.063 -10.984 1 95.5 86 ILE B C 1
ATOM 1938 O O . ILE B 1 86 ? -1.905 0.774 -10.898 1 95.5 86 ILE B O 1
ATOM 1942 N N . ARG B 1 87 ? -0.046 -0.195 -10 1 93.88 87 ARG B N 1
ATOM 1943 C CA . ARG B 1 87 ? -0.207 0.488 -8.719 1 93.88 87 ARG B CA 1
ATOM 1944 C C . ARG B 1 87 ? 1.086 0.449 -7.91 1 93.88 87 ARG B C 1
ATOM 1946 O O . ARG B 1 87 ? 1.92 -0.437 -8.102 1 93.88 87 ARG B O 1
ATOM 1953 N N . TYR B 1 88 ? 1.269 1.44 -7.02 1 95.81 88 TYR B N 1
ATOM 1954 C CA . TYR B 1 88 ? 2.357 1.421 -6.051 1 95.81 88 TYR B CA 1
ATOM 1955 C C . TYR B 1 88 ? 1.995 2.229 -4.809 1 95.81 88 TYR B C 1
ATOM 1957 O O . TYR B 1 88 ? 1.073 3.047 -4.84 1 95.81 88 TYR B O 1
ATOM 1965 N N . LEU B 1 89 ? 2.646 1.886 -3.725 1 93.88 89 LEU B N 1
ATOM 1966 C CA . LEU B 1 89 ? 2.51 2.602 -2.461 1 93.88 89 LEU B CA 1
ATOM 1967 C C . LEU B 1 89 ? 3.832 2.617 -1.698 1 93.88 89 LEU B C 1
ATOM 1969 O O . LEU B 1 89 ? 4.473 1.576 -1.539 1 93.88 89 LEU B O 1
ATOM 1973 N N . THR B 1 90 ? 4.246 3.818 -1.26 1 95 90 THR B N 1
ATOM 1974 C CA . THR B 1 90 ? 5.449 3.979 -0.448 1 95 90 THR B CA 1
ATOM 1975 C C . THR B 1 90 ? 5.105 4.57 0.916 1 95 90 THR B C 1
ATOM 1977 O O . THR B 1 90 ? 4.387 5.57 1.002 1 95 90 THR B O 1
ATOM 1980 N N . VAL B 1 91 ? 5.594 3.936 1.932 1 90.81 91 VAL B N 1
ATOM 1981 C CA . VAL B 1 91 ? 5.375 4.398 3.299 1 90.81 91 VAL B CA 1
ATOM 1982 C C . VAL B 1 91 ? 6.719 4.574 4.008 1 90.81 91 VAL B C 1
ATOM 1984 O O . VAL B 1 91 ? 7.551 3.662 4.008 1 90.81 91 VAL B O 1
ATOM 1987 N N . ARG B 1 92 ? 6.98 5.82 4.52 1 91.44 92 ARG B N 1
ATOM 1988 C CA . ARG B 1 92 ? 8.148 6.023 5.371 1 91.44 92 ARG B CA 1
ATOM 1989 C C . ARG B 1 92 ? 7.984 5.309 6.707 1 91.44 92 ARG B C 1
ATOM 1991 O O . ARG B 1 92 ? 6.926 5.402 7.34 1 91.44 92 ARG B O 1
ATOM 1998 N N . VAL B 1 93 ? 8.992 4.535 7.188 1 90.75 93 VAL B N 1
ATOM 1999 C CA . VAL B 1 93 ? 8.898 3.754 8.414 1 90.75 93 VAL B CA 1
ATOM 2000 C C . VAL B 1 93 ? 10.102 4.047 9.312 1 90.75 93 VAL B C 1
ATOM 2002 O O . VAL B 1 93 ? 11.133 4.52 8.836 1 90.75 93 VAL B O 1
ATOM 2005 N N . ASP B 1 94 ? 9.961 3.748 10.562 1 90.31 94 ASP B N 1
ATOM 2006 C CA . ASP B 1 94 ? 11.062 3.963 11.492 1 90.31 94 ASP B CA 1
ATOM 2007 C C . ASP B 1 94 ? 12.039 2.791 11.469 1 90.31 94 ASP B C 1
ATOM 2009 O O . ASP B 1 94 ? 13.227 2.961 11.758 1 90.31 94 ASP B O 1
ATOM 2013 N N . GLU B 1 95 ? 11.43 1.55 11.188 1 93 95 GLU B N 1
ATOM 2014 C CA . GLU B 1 95 ? 12.25 0.345 11.117 1 93 95 GLU B CA 1
ATOM 2015 C C . GLU B 1 95 ? 11.656 -0.668 10.141 1 93 95 GLU B C 1
ATOM 2017 O O . GLU B 1 95 ? 10.453 -0.651 9.867 1 93 95 GLU B O 1
ATOM 2022 N N . HIS B 1 96 ? 12.492 -1.479 9.609 1 93.44 96 HIS B N 1
ATOM 2023 C CA . HIS B 1 96 ? 12.055 -2.607 8.789 1 93.44 96 HIS B CA 1
ATOM 2024 C C . HIS B 1 96 ? 11.93 -3.877 9.625 1 93.44 96 HIS B C 1
ATOM 2026 O O . HIS B 1 96 ? 12.75 -4.133 10.508 1 93.44 96 HIS B O 1
ATOM 2032 N N . GLU B 1 97 ? 10.875 -4.57 9.328 1 85.88 97 GLU B N 1
ATOM 2033 C CA . GLU B 1 97 ? 10.758 -5.879 9.969 1 85.88 97 GLU B CA 1
ATOM 2034 C C . GLU B 1 97 ? 11.773 -6.863 9.398 1 85.88 97 GLU B C 1
ATOM 2036 O O . GLU B 1 97 ? 11.984 -6.91 8.18 1 85.88 97 GLU B O 1
ATOM 2041 N N . GLU B 1 98 ? 12.352 -7.598 10.344 1 90.69 98 GLU B N 1
ATOM 2042 C CA . GLU B 1 98 ? 13.336 -8.594 9.922 1 90.69 98 GLU B CA 1
ATOM 2043 C C . GLU B 1 98 ? 12.648 -9.883 9.469 1 90.69 98 GLU B C 1
ATOM 2045 O O . GLU B 1 98 ? 11.508 -10.148 9.844 1 90.69 98 GLU B O 1
ATOM 2050 N N . GLY B 1 99 ? 13.359 -10.633 8.633 1 92.06 99 GLY B N 1
ATOM 2051 C CA . GLY B 1 99 ? 12.82 -11.906 8.18 1 92.06 99 GLY B CA 1
ATOM 2052 C C . GLY B 1 99 ? 11.711 -11.75 7.152 1 92.06 99 GLY B C 1
ATOM 2053 O O . GLY B 1 99 ? 11.414 -10.641 6.723 1 92.06 99 GLY B O 1
ATOM 2054 N N . PRO B 1 100 ? 11.172 -12.898 6.621 1 93.44 100 PRO B N 1
ATOM 2055 C CA . PRO B 1 100 ? 10.109 -12.844 5.617 1 93.44 100 PRO B CA 1
ATOM 2056 C C . PRO B 1 100 ? 8.789 -12.305 6.176 1 93.44 100 PRO B C 1
ATOM 2058 O O . PRO B 1 100 ? 8.469 -12.547 7.34 1 93.44 100 PRO B O 1
ATOM 2061 N N . SER B 1 101 ? 8.109 -11.539 5.441 1 90.81 101 SER B N 1
ATOM 2062 C CA . SER B 1 101 ? 6.785 -11.055 5.82 1 90.81 101 SER B CA 1
ATOM 2063 C C . SER B 1 101 ? 5.77 -12.195 5.852 1 90.81 101 SER B C 1
ATOM 2065 O O . SER B 1 101 ? 6.055 -13.297 5.379 1 90.81 101 SER B O 1
ATOM 2067 N N . ALA B 1 102 ? 4.688 -11.906 6.441 1 86.25 102 ALA B N 1
ATOM 2068 C CA . ALA B 1 102 ? 3.59 -12.875 6.402 1 86.25 102 ALA B CA 1
ATOM 2069 C C . ALA B 1 102 ? 3.209 -13.211 4.965 1 86.25 102 ALA B C 1
ATOM 2071 O O . ALA B 1 102 ? 2.938 -14.375 4.645 1 86.25 102 ALA B O 1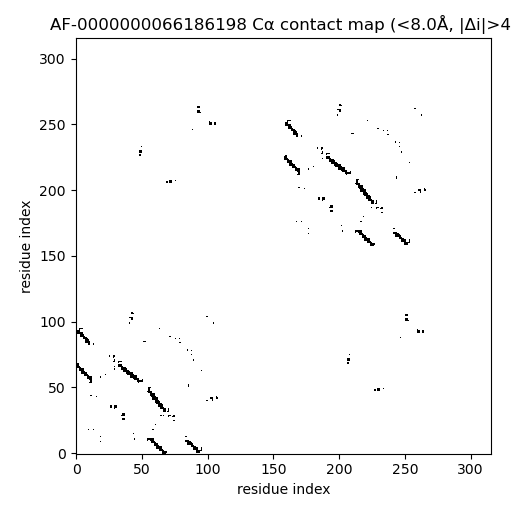
ATOM 2072 N N . MET B 1 103 ? 3.273 -12.219 4.098 1 90.88 103 MET B N 1
ATOM 2073 C CA . MET B 1 103 ? 2.9 -12.414 2.699 1 90.88 103 MET B CA 1
ATOM 2074 C C . MET B 1 103 ? 3.904 -13.312 1.988 1 90.88 103 MET B C 1
ATOM 2076 O O . MET B 1 103 ? 3.525 -14.133 1.154 1 90.88 103 MET B O 1
ATOM 2080 N N . MET B 1 104 ? 5.16 -13.125 2.35 1 93.94 104 MET B N 1
ATOM 2081 C CA . MET B 1 104 ? 6.191 -13.938 1.707 1 93.94 104 MET B CA 1
ATOM 2082 C C . MET B 1 104 ? 6.07 -15.398 2.115 1 93.94 104 MET B C 1
ATOM 2084 O O . MET B 1 104 ? 6.238 -16.297 1.288 1 93.94 104 MET B O 1
ATOM 2088 N N . ARG B 1 105 ? 5.777 -15.617 3.363 1 92.44 105 ARG B N 1
ATOM 2089 C CA . ARG B 1 105 ? 5.57 -16.984 3.842 1 92.44 105 ARG B CA 1
ATOM 2090 C C . ARG B 1 105 ? 4.41 -17.641 3.107 1 92.44 105 ARG B C 1
ATOM 2092 O O . ARG B 1 105 ? 4.508 -18.812 2.717 1 92.44 105 ARG B O 1
ATOM 2099 N N . LYS B 1 106 ? 3.389 -16.938 2.844 1 90.5 106 LYS B N 1
ATOM 2100 C CA . LYS B 1 106 ? 2.24 -17.438 2.094 1 90.5 106 LYS B CA 1
ATOM 2101 C C . LYS B 1 106 ? 2.625 -17.766 0.653 1 90.5 106 LYS B C 1
ATOM 2103 O O . LYS B 1 106 ? 2.25 -18.812 0.128 1 90.5 106 LYS B O 1
ATOM 2108 N N . ALA B 1 107 ? 3.322 -16.812 0.053 1 92.19 107 ALA B N 1
ATOM 2109 C CA . ALA B 1 107 ? 3.768 -17 -1.325 1 92.19 107 ALA B CA 1
ATOM 2110 C C . ALA B 1 107 ? 4.602 -18.266 -1.463 1 92.19 107 ALA B C 1
ATOM 2112 O O . ALA B 1 107 ? 4.449 -19.016 -2.43 1 92.19 107 ALA B O 1
ATOM 2113 N N . ASP B 1 108 ? 5.426 -18.5 -0.492 1 93.69 108 ASP B N 1
ATOM 2114 C CA . ASP B 1 108 ? 6.285 -19.688 -0.501 1 93.69 108 ASP B CA 1
ATOM 2115 C C . ASP B 1 108 ? 5.457 -20.969 -0.371 1 93.69 108 ASP B C 1
ATOM 2117 O O . ASP B 1 108 ? 5.723 -21.953 -1.058 1 93.69 108 ASP B O 1
ATOM 2121 N N . ARG B 1 109 ? 4.551 -20.922 0.433 1 91.31 109 ARG B N 1
ATOM 2122 C CA . ARG B 1 109 ? 3.67 -22.062 0.614 1 91.31 109 ARG B CA 1
ATOM 2123 C C . ARG B 1 109 ? 2.898 -22.375 -0.665 1 91.31 109 ARG B C 1
ATOM 2125 O O . ARG B 1 109 ? 2.746 -23.531 -1.04 1 91.31 109 ARG B O 1
ATOM 2132 N N . ASP B 1 110 ? 2.389 -21.359 -1.274 1 90.62 110 ASP B N 1
ATOM 2133 C CA . ASP B 1 110 ? 1.634 -21.516 -2.514 1 90.62 110 ASP B CA 1
ATOM 2134 C C . ASP B 1 110 ? 2.512 -22.094 -3.621 1 90.62 110 ASP B C 1
ATOM 2136 O O . ASP B 1 110 ? 2.062 -22.938 -4.398 1 90.62 110 ASP B O 1
ATOM 2140 N N . ARG B 1 111 ? 3.729 -21.656 -3.666 1 90.56 111 ARG B N 1
ATOM 2141 C CA . ARG B 1 111 ? 4.676 -22.156 -4.656 1 90.56 111 ARG B CA 1
ATOM 2142 C C . ARG B 1 111 ? 4.965 -23.641 -4.445 1 90.56 111 ARG B C 1
ATOM 2144 O O . ARG B 1 111 ? 5.043 -24.406 -5.406 1 90.56 111 ARG B O 1
ATOM 2151 N N . GLU B 1 112 ? 5.082 -23.984 -3.164 1 91.69 112 GLU B N 1
ATOM 2152 C CA . GLU B 1 112 ? 5.344 -25.375 -2.816 1 91.69 112 GLU B CA 1
ATOM 2153 C C . GLU B 1 112 ? 4.16 -26.266 -3.178 1 91.69 112 GLU B C 1
ATOM 2155 O O . GLU B 1 112 ? 4.344 -27.391 -3.65 1 91.69 112 GLU B O 1
ATOM 2160 N N . ARG B 1 113 ? 3.066 -25.797 -3.006 1 89.94 113 ARG B N 1
ATOM 2161 C CA . ARG B 1 113 ? 1.853 -26.531 -3.324 1 89.94 113 ARG B CA 1
ATOM 2162 C C . ARG B 1 113 ? 1.704 -26.719 -4.828 1 89.94 113 ARG B C 1
ATOM 2164 O O . ARG B 1 113 ? 1.291 -27.797 -5.289 1 89.94 113 ARG B O 1
ATOM 2171 N N . ASP B 1 114 ? 2.004 -25.688 -5.438 1 85.44 114 ASP B N 1
ATOM 2172 C CA . ASP B 1 114 ? 1.925 -25.75 -6.895 1 85.44 114 ASP B CA 1
ATOM 2173 C C . ASP B 1 114 ? 2.953 -26.734 -7.457 1 85.44 114 ASP B C 1
ATOM 2175 O O . ASP B 1 114 ? 2.723 -27.359 -8.492 1 85.44 114 ASP B O 1
ATOM 2179 N N . ASP B 1 115 ? 4.082 -26.875 -6.84 1 86.94 115 ASP B N 1
ATOM 2180 C CA . ASP B 1 115 ? 5.156 -27.766 -7.277 1 86.94 115 ASP B CA 1
ATOM 2181 C C . AS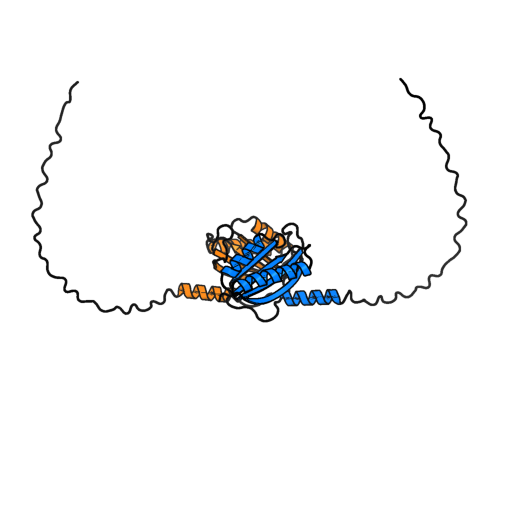P B 1 115 ? 4.844 -29.219 -6.926 1 86.94 115 ASP B C 1
ATOM 2183 O O . ASP B 1 115 ? 5.324 -30.141 -7.586 1 86.94 115 ASP B O 1
ATOM 2187 N N . ARG B 1 116 ? 4.191 -29.438 -5.754 1 81.88 116 ARG B N 1
ATOM 2188 C CA . ARG B 1 116 ? 3.85 -30.797 -5.344 1 81.88 116 ARG B CA 1
ATOM 2189 C C . ARG B 1 116 ? 2.75 -31.375 -6.23 1 81.88 116 ARG B C 1
ATOM 2191 O O . ARG B 1 116 ? 2.543 -32.594 -6.258 1 81.88 116 ARG B O 1
ATOM 2198 N N . GLY B 1 117 ? 2.588 -30.734 -7.316 1 63.19 117 GLY B N 1
ATOM 2199 C CA . GLY B 1 117 ? 1.594 -31.281 -8.227 1 63.19 117 GLY B CA 1
ATOM 2200 C C . GLY B 1 117 ? 0.43 -31.938 -7.516 1 63.19 117 GLY B C 1
ATOM 2201 O O . GLY B 1 117 ? 0.46 -32.125 -6.297 1 63.19 117 GLY B O 1
ATOM 2202 N N . PRO B 1 118 ? -0.801 -31.906 -8.047 1 59.16 118 PRO B N 1
ATOM 2203 C CA . PRO B 1 118 ? -1.837 -32.719 -7.402 1 59.16 118 PRO B CA 1
ATOM 2204 C C . PRO B 1 118 ? -1.283 -34 -6.777 1 59.16 118 PRO B C 1
ATOM 2206 O O . PRO B 1 118 ? -0.317 -34.562 -7.289 1 59.16 118 PRO B O 1
ATOM 2209 N N . ARG B 1 119 ? -1.026 -34.125 -5.551 1 51.81 119 ARG B N 1
ATOM 2210 C CA . ARG B 1 119 ? -0.748 -35.469 -5.039 1 51.81 119 ARG B CA 1
ATOM 2211 C C . ARG B 1 119 ? -1.442 -36.531 -5.883 1 51.81 119 ARG B C 1
ATOM 2213 O O . ARG B 1 119 ? -2.607 -36.375 -6.25 1 51.81 119 ARG B O 1
ATOM 2220 N N . GLU B 1 120 ? -0.78 -37.188 -6.652 1 49.62 120 GLU B N 1
ATOM 2221 C CA . GLU B 1 120 ? -1.374 -38.375 -7.27 1 49.62 120 GLU B CA 1
ATOM 2222 C C . GLU B 1 120 ? -2.346 -39.062 -6.316 1 49.62 120 GLU B C 1
ATOM 2224 O O . GLU B 1 120 ? -1.925 -39.75 -5.383 1 49.62 120 GL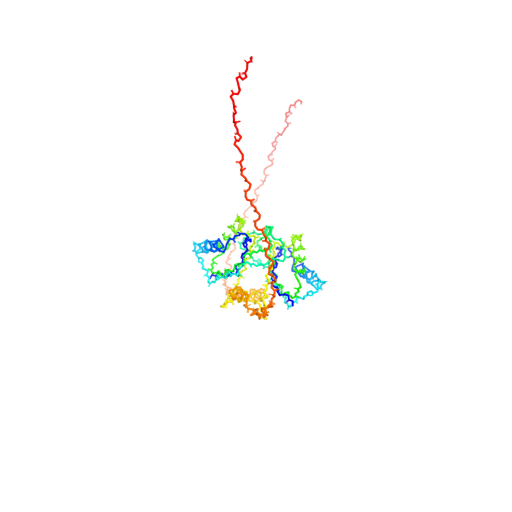U B O 1
ATOM 2229 N N . GLY B 1 121 ? -3.301 -38.438 -5.703 1 47.88 121 GLY B N 1
ATOM 2230 C CA . GLY B 1 121 ? -4.238 -39.406 -5.203 1 47.88 121 GLY B CA 1
ATOM 2231 C C . GLY B 1 121 ? -4.293 -40.688 -6.051 1 47.88 121 GLY B C 1
ATOM 2232 O O . GLY B 1 121 ? -4.41 -40.594 -7.277 1 47.88 121 GLY B O 1
ATOM 2233 N N . GLY B 1 122 ? -3.543 -41.656 -5.668 1 43.38 122 GLY B N 1
ATOM 2234 C CA . GLY B 1 122 ? -3.596 -43 -6.238 1 43.38 122 GLY B CA 1
ATOM 2235 C C . GLY B 1 122 ? -4.949 -43.344 -6.836 1 43.38 122 GLY B C 1
ATOM 2236 O O . GLY B 1 122 ? -5.965 -43.312 -6.141 1 43.38 122 GLY B O 1
ATOM 2237 N N . PHE B 1 123 ? -5.305 -42.906 -7.98 1 46.31 123 PHE B N 1
ATOM 2238 C CA . PHE B 1 123 ? -6.297 -43.688 -8.711 1 46.31 123 PHE B CA 1
ATOM 2239 C C . PHE B 1 123 ? -6.258 -45.156 -8.289 1 46.31 123 PHE B C 1
ATOM 2241 O O . PHE B 1 123 ? -5.285 -45.875 -8.57 1 46.31 123 PHE B O 1
ATOM 2248 N N . ARG B 1 124 ? -6.648 -45.5 -7.125 1 43.12 124 ARG B N 1
ATOM 2249 C CA . ARG B 1 124 ? -6.949 -46.906 -6.965 1 43.12 124 ARG B CA 1
ATOM 2250 C C . ARG B 1 124 ? -7.562 -47.469 -8.234 1 43.12 124 ARG B C 1
ATOM 2252 O O . ARG B 1 124 ? -8.617 -47.031 -8.68 1 43.12 124 ARG B O 1
ATOM 2259 N N . GLY B 1 125 ? -6.668 -47.812 -9.195 1 39.19 125 GLY B N 1
ATOM 2260 C CA . GLY B 1 125 ? -6.973 -48.625 -10.352 1 39.19 125 GLY B CA 1
ATOM 2261 C C . GLY B 1 125 ? -8.117 -49.594 -10.109 1 39.19 125 GLY B C 1
ATOM 2262 O O . GLY B 1 125 ? -7.984 -50.562 -9.336 1 39.19 125 GLY B O 1
ATOM 2263 N N . ASP B 1 126 ? -9.328 -49.188 -9.867 1 38.97 126 ASP B N 1
ATOM 2264 C CA . ASP B 1 126 ? -10.414 -50.156 -10.008 1 38.97 126 ASP B CA 1
ATOM 2265 C C . ASP B 1 126 ? -10.156 -51.094 -11.164 1 38.97 126 ASP B C 1
ATOM 2267 O O . ASP B 1 126 ? -9.781 -50.688 -12.258 1 38.97 126 ASP B O 1
ATOM 2271 N N . ARG B 1 127 ? -9.852 -52.375 -10.867 1 38.81 127 ARG B N 1
ATOM 2272 C CA . ARG B 1 127 ? -9.656 -53.625 -11.594 1 38.81 127 ARG B CA 1
ATOM 2273 C C . ARG B 1 127 ? -10.484 -53.656 -12.883 1 38.81 127 ARG B C 1
ATOM 2275 O O . ARG B 1 127 ? -11.586 -53.094 -12.922 1 38.81 127 ARG B O 1
ATOM 2282 N N . GLU B 1 128 ? -9.781 -54.094 -13.961 1 38.84 128 GLU B N 1
ATOM 2283 C CA . GLU B 1 128 ? -9.898 -54.531 -15.352 1 38.84 128 GLU B CA 1
ATOM 2284 C C . GLU B 1 128 ? -11.195 -55.312 -15.578 1 38.84 128 GLU B C 1
ATOM 2286 O O . GLU B 1 128 ? -11.375 -56.406 -15.047 1 38.84 128 GLU B O 1
ATOM 2291 N N . GLY B 1 129 ? -12.328 -54.531 -15.562 1 35.56 129 GLY B N 1
ATOM 2292 C CA . GLY B 1 129 ? -13.508 -55.25 -16.016 1 35.56 129 GLY B CA 1
ATOM 2293 C C . GLY B 1 129 ? -13.273 -56.062 -17.281 1 35.56 129 GLY B C 1
ATOM 2294 O O . GLY B 1 129 ? -12.836 -55.5 -18.297 1 35.56 129 GLY B O 1
ATOM 2295 N N . ARG B 1 130 ? -12.938 -57.344 -17.234 1 38.81 130 ARG B N 1
ATOM 2296 C CA . ARG B 1 130 ? -12.82 -58.438 -18.188 1 38.81 130 ARG B CA 1
ATOM 2297 C C . ARG B 1 130 ? -13.953 -58.375 -19.219 1 38.81 130 ARG B C 1
ATOM 2299 O O . ARG B 1 130 ? -15.07 -58.844 -18.938 1 38.81 130 ARG B O 1
ATOM 2306 N N . GLY B 1 131 ? -14.102 -57.156 -19.844 1 32.22 131 GLY B N 1
ATOM 2307 C CA . GLY B 1 131 ? -15.148 -57.25 -20.844 1 32.22 131 GLY B CA 1
ATOM 2308 C C . GLY B 1 131 ? -14.891 -58.312 -21.859 1 32.22 131 GLY B C 1
ATOM 2309 O O . GLY B 1 131 ? -13.789 -58.438 -22.406 1 32.22 131 GLY B O 1
ATOM 2310 N N . ASP B 1 132 ? -15.516 -59.406 -21.938 1 35.34 132 ASP B N 1
ATOM 2311 C CA . ASP B 1 132 ? -15.695 -60.531 -22.859 1 35.34 132 ASP B CA 1
ATOM 2312 C C . ASP B 1 132 ? -16.016 -60.031 -24.266 1 35.34 132 ASP B C 1
ATOM 2314 O O . ASP B 1 132 ? -17.125 -59.594 -24.547 1 35.34 132 ASP B O 1
ATOM 2318 N N . ARG B 1 133 ? -15.086 -59.094 -24.875 1 31.56 133 ARG B N 1
ATOM 2319 C CA . ARG B 1 133 ? -15.352 -58.688 -26.234 1 31.56 133 ARG B CA 1
ATOM 2320 C C . ARG B 1 133 ? -15.492 -59.875 -27.172 1 31.56 133 ARG B C 1
ATOM 2322 O O . ARG B 1 133 ? -14.562 -60.688 -27.297 1 31.56 133 ARG B O 1
ATOM 2329 N N . ASP B 1 134 ? -16.641 -60.188 -27.516 1 31.22 134 ASP B N 1
ATOM 2330 C CA . ASP B 1 134 ? -17.141 -61.156 -28.5 1 31.22 134 ASP B CA 1
ATOM 2331 C C . ASP B 1 134 ? -16.484 -60.938 -29.859 1 31.22 134 ASP B C 1
ATOM 2333 O O . ASP B 1 134 ? -16.016 -59.844 -30.172 1 31.22 134 ASP B O 1
ATOM 2337 N N . GLY B 1 135 ? -16.281 -61.969 -30.719 1 30.06 135 GLY B N 1
ATOM 2338 C CA . GLY B 1 135 ? -15.734 -62.719 -31.844 1 30.06 135 GLY B CA 1
ATOM 2339 C C . GLY B 1 135 ? -16.203 -62.188 -33.188 1 30.06 135 GLY B C 1
ATOM 2340 O O . GLY B 1 135 ? -16.078 -62.906 -34.188 1 30.06 135 GLY B O 1
ATOM 2341 N N . PHE B 1 136 ? -16.75 -60.906 -33.438 1 32.53 136 PHE B N 1
ATOM 2342 C CA . PHE B 1 136 ? -17.453 -60.969 -34.688 1 32.53 136 PHE B CA 1
ATOM 2343 C C . PHE B 1 136 ? -16.484 -61.062 -35.875 1 32.53 136 PHE B C 1
ATOM 2345 O O . PHE B 1 136 ? -15.555 -60.25 -35.969 1 32.53 136 PHE B O 1
ATOM 2352 N N . ARG B 1 137 ? -16.484 -62 -36.75 1 29.8 137 ARG B N 1
ATOM 2353 C CA . ARG B 1 137 ? -15.859 -62.688 -37.875 1 29.8 137 ARG B CA 1
ATOM 2354 C C . ARG B 1 137 ? -16.062 -61.938 -39.156 1 29.8 137 ARG B C 1
ATOM 2356 O O . ARG B 1 137 ? -15.727 -62.406 -40.25 1 29.8 137 ARG B O 1
ATOM 2363 N N . GLY B 1 138 ? -16.641 -60.625 -39.25 1 31.39 138 GLY B N 1
ATOM 2364 C CA . GLY B 1 138 ? -17.266 -60.531 -40.562 1 31.39 138 GLY B CA 1
ATOM 2365 C C . GLY B 1 138 ? -16.281 -60.469 -41.719 1 31.39 138 GLY B C 1
ATOM 2366 O O . GLY B 1 138 ? -15.117 -60.094 -41.531 1 31.39 138 GLY B O 1
ATOM 2367 N N . ASP B 1 139 ? -16.578 -60.906 -43.031 1 32.41 139 ASP B N 1
ATOM 2368 C CA . ASP B 1 139 ? -16.156 -61.406 -44.312 1 32.41 139 ASP B CA 1
ATOM 2369 C C . ASP B 1 139 ? -15.727 -60.281 -45.25 1 32.41 139 ASP B C 1
ATOM 2371 O O . ASP B 1 139 ? -16.484 -59.312 -45.469 1 32.41 139 ASP B O 1
ATOM 2375 N N . ARG B 1 140 ? -14.398 -59.938 -45.406 1 34.06 140 ARG B N 1
ATOM 2376 C CA . ARG B 1 140 ? -13.625 -58.969 -46.188 1 34.06 140 ARG B CA 1
ATOM 2377 C C . ARG B 1 140 ? -13.961 -59.094 -47.688 1 34.06 140 ARG B C 1
ATOM 2379 O O . ARG B 1 140 ? -13.578 -60.062 -48.312 1 34.06 140 ARG B O 1
ATOM 2386 N N . GLY B 1 141 ? -15.141 -58.5 -48.125 1 33.44 141 GLY B N 1
ATOM 2387 C CA . GLY B 1 141 ? -15.562 -58.688 -49.5 1 33.44 141 GLY B CA 1
ATOM 2388 C C . GLY B 1 141 ? -14.594 -58.094 -50.5 1 33.44 141 GLY B C 1
ATOM 2389 O O . GLY B 1 141 ? -13.758 -57.25 -50.156 1 33.44 141 GLY B O 1
ATOM 2390 N N . PRO B 1 142 ? -14.586 -58.375 -51.812 1 36.5 142 PRO B N 1
ATOM 2391 C CA . PRO B 1 142 ? -13.633 -58.406 -52.938 1 36.5 142 PRO B CA 1
ATOM 2392 C C . PRO B 1 142 ? -13.422 -57.062 -53.562 1 36.5 142 PRO B C 1
ATOM 2394 O O . PRO B 1 142 ? -14.297 -56.188 -53.5 1 36.5 142 PRO B O 1
ATOM 2397 N N . ARG B 1 143 ? -12.227 -56.438 -53.719 1 35.47 143 ARG B N 1
ATOM 2398 C CA . ARG B 1 143 ? -11.672 -55.188 -54.219 1 35.47 143 ARG B CA 1
ATOM 2399 C C . ARG B 1 143 ? -12 -55 -55.688 1 35.47 143 ARG B C 1
ATOM 2401 O O . ARG B 1 143 ? -11.703 -55.844 -56.5 1 35.47 143 ARG B O 1
ATOM 2408 N N . ARG B 1 144 ? -12.992 -54.062 -55.969 1 35.72 144 ARG B N 1
ATOM 2409 C CA . ARG B 1 144 ? -13.539 -53.844 -57.312 1 35.72 144 ARG B CA 1
ATOM 2410 C C . ARG B 1 144 ? -12.516 -53.188 -58.219 1 35.72 144 ARG B C 1
ATOM 2412 O O . ARG B 1 144 ? -11.742 -52.312 -57.781 1 35.72 144 ARG B O 1
ATOM 2419 N N . PRO B 1 145 ? -12.281 -53.562 -59.469 1 36.41 145 PRO B N 1
ATOM 2420 C CA . PRO B 1 145 ? -11.289 -53.312 -60.531 1 36.41 145 PRO B CA 1
ATOM 2421 C C . PRO B 1 145 ? -11.43 -51.938 -61.156 1 36.41 145 PRO B C 1
ATOM 2423 O O . PRO B 1 145 ? -12.516 -51.562 -61.594 1 36.41 145 PRO B O 1
ATOM 2426 N N . ARG B 1 146 ? -10.875 -50.781 -60.625 1 33.53 146 ARG B N 1
ATOM 2427 C CA . ARG B 1 146 ? -11.039 -49.375 -61.062 1 33.53 146 ARG B CA 1
ATOM 2428 C C . ARG B 1 146 ? -10.734 -49.219 -62.562 1 33.53 146 ARG B C 1
ATOM 2430 O O . ARG B 1 146 ? -9.656 -49.594 -63 1 33.53 146 ARG B O 1
ATOM 2437 N N . GLU B 1 147 ? -11.711 -49.062 -63.375 1 28.08 147 GLU B N 1
ATOM 2438 C CA . GLU B 1 147 ? -11.875 -48.969 -64.812 1 28.08 147 GLU B CA 1
ATOM 2439 C C . GLU B 1 147 ? -11.133 -47.75 -65.375 1 28.08 147 GLU B C 1
ATOM 2441 O O . GLU B 1 147 ? -10.969 -46.75 -64.688 1 28.08 147 GLU B O 1
ATOM 2446 N N . ASP B 1 148 ? -10.609 -47.688 -66.688 1 30.69 148 ASP B N 1
ATOM 2447 C CA . ASP B 1 148 ? -9.695 -47.25 -67.688 1 30.69 148 ASP B CA 1
ATOM 2448 C C . ASP B 1 148 ? -10.133 -45.906 -68.312 1 30.69 148 ASP B C 1
ATOM 2450 O O . ASP B 1 148 ? -9.859 -45.594 -69.438 1 30.69 148 ASP B O 1
ATOM 2454 N N . ALA B 1 149 ? -10.57 -44.781 -67.5 1 31.81 149 ALA B N 1
ATOM 2455 C CA . ALA B 1 149 ? -11.328 -43.75 -68.188 1 31.81 149 ALA B CA 1
ATOM 2456 C C . ALA B 1 149 ? -10.445 -43.031 -69.188 1 31.81 149 ALA B C 1
ATOM 2458 O O . ALA B 1 149 ? -9.43 -42.438 -68.875 1 31.81 149 ALA B O 1
ATOM 2459 N N . ASP B 1 150 ? -10.555 -43.188 -70.5 1 30.22 150 ASP B N 1
ATOM 2460 C CA . ASP B 1 150 ? -9.992 -42.781 -71.812 1 30.22 150 ASP B CA 1
ATOM 2461 C C . ASP B 1 150 ? -10.18 -41.281 -72.062 1 30.22 150 ASP B C 1
ATOM 2463 O O . ASP B 1 150 ? -11.305 -40.781 -72 1 30.22 150 ASP B O 1
ATOM 2467 N N . ALA B 1 151 ? -9.281 -40.281 -71.688 1 32 151 ALA B N 1
ATOM 2468 C CA . ALA B 1 151 ? -9.188 -38.812 -71.812 1 32 151 ALA B CA 1
ATOM 2469 C C . ALA B 1 151 ? -9.258 -38.375 -73.25 1 32 151 ALA B C 1
ATOM 2471 O O . ALA B 1 151 ? -9.031 -37.188 -73.562 1 32 151 ALA B O 1
ATOM 2472 N N . PRO B 1 152 ? -10.172 -38.844 -74.062 1 27.78 152 PRO B N 1
ATOM 2473 C CA . PRO B 1 152 ? -9.82 -38.531 -75.438 1 27.78 152 PRO B CA 1
ATOM 2474 C C . PRO B 1 152 ? -9.641 -37.031 -75.688 1 27.78 152 PRO B C 1
ATOM 2476 O O . PRO B 1 152 ? -10.039 -36.219 -74.875 1 27.78 152 PRO B O 1
ATOM 2479 N N . ALA B 1 153 ? -9.57 -36.594 -77.062 1 31.7 153 ALA B N 1
ATOM 2480 C CA . ALA B 1 153 ? -8.914 -35.906 -78.125 1 31.7 153 ALA B CA 1
ATOM 2481 C C . ALA B 1 153 ? -9.594 -34.562 -78.438 1 31.7 153 ALA B C 1
ATOM 2483 O O . ALA B 1 153 ? -9.141 -33.812 -79.312 1 31.7 153 ALA B O 1
ATOM 2484 N N . ALA B 1 154 ? -10.859 -34.219 -78 1 30.38 154 ALA B N 1
ATOM 2485 C CA . ALA B 1 154 ? -11.641 -33.656 -79.062 1 30.38 154 ALA B CA 1
ATOM 2486 C C . ALA B 1 154 ? -11.172 -32.25 -79.438 1 30.38 154 ALA B C 1
ATOM 2488 O O . ALA B 1 154 ? -10.828 -31.469 -78.5 1 30.38 154 ALA B O 1
ATOM 2489 N N . ALA B 1 155 ? -11.062 -31.891 -80.75 1 35.31 155 ALA B N 1
ATOM 2490 C CA . ALA B 1 155 ? -10.719 -30.953 -81.812 1 35.31 155 ALA B CA 1
ATOM 2491 C C . ALA B 1 155 ? -11.578 -29.703 -81.75 1 35.31 155 ALA B C 1
ATOM 2493 O O . ALA B 1 155 ? -11.523 -28.859 -82.625 1 35.31 155 ALA B O 1
ATOM 2494 N N . VAL B 1 156 ? -12.172 -29.484 -80.562 1 28.48 156 VAL B N 1
ATOM 2495 C CA . VAL B 1 156 ? -13.32 -28.656 -80.938 1 28.48 156 VAL B CA 1
ATOM 2496 C C . VAL B 1 156 ? -12.867 -27.484 -81.75 1 28.48 156 VAL B C 1
ATOM 2498 O O . VAL B 1 156 ? -11.812 -26.891 -81.5 1 28.48 156 VAL B O 1
ATOM 2501 N N . GLU B 1 157 ? -13.633 -27.234 -82.812 1 27.17 157 GLU B N 1
ATOM 2502 C CA . GLU B 1 157 ? -13.867 -26.547 -84.062 1 27.17 157 GLU B CA 1
ATOM 2503 C C . GLU B 1 157 ? -13.641 -25.047 -83.938 1 27.17 157 GLU B C 1
ATOM 2505 O O . GLU B 1 157 ? -12.898 -24.453 -84.688 1 27.17 157 GLU B O 1
ATOM 2510 N N . GLU B 1 158 ? -14.789 -24.109 -84.125 1 27.06 158 GLU B N 1
ATOM 2511 C CA . GLU B 1 158 ? -14.867 -22.828 -84.812 1 27.06 158 GLU B CA 1
ATOM 2512 C C . GLU B 1 158 ? -14.305 -21.703 -84 1 27.06 158 GLU B C 1
ATOM 2514 O O . GLU B 1 158 ? -14.477 -21.703 -82.75 1 27.06 158 GLU B O 1
#

Organism: Rhodopseudomonas palustris (strain ATCC BAA-98 / CGA009) (NCBI:txid258594)

Nearest PDB structures (foldseek):
  8cwo-assembly1_F  TM=9.568E-01  e=4.243E-10  Cutibacterium acnes
  2bxj-assembly2_B  TM=8.779E-01  e=3.349E-09  Thermus thermophilus
  1cqn-assembly2_B  TM=8.610E-01  e=2.955E-09  Thermus thermophilus
  2bvz-assembly1_A  TM=8.809E-01  e=4.876E-09  Thermus thermophilus
  1lou-assembly1_A  TM=8.830E-01  e=2.643E-08  Thermus thermophilus

Solvent-accessible surface area (backbone atoms only — not comparable to full-atom values): 19128 Å² total; per-residue (Å²): 122,53,32,34,44,36,36,40,29,29,44,56,85,56,50,73,66,53,52,49,50,52,51,50,52,51,49,50,54,28,45,73,57,70,22,44,76,82,43,79,45,75,47,43,81,39,78,47,68,51,72,50,96,89,21,57,34,24,29,39,35,40,36,33,37,42,27,51,62,67,34,54,32,50,52,52,54,54,40,71,71,32,86,54,41,77,46,71,52,76,43,79,35,88,67,79,80,78,76,78,50,62,51,44,53,49,32,51,50,53,51,50,53,63,68,58,39,78,68,75,67,71,71,73,74,73,74,77,68,79,71,76,79,73,83,83,81,80,84,84,78,87,86,81,84,84,82,78,84,72,83,80,77,74,76,79,87,138,122,52,32,31,43,34,37,40,30,29,44,54,83,56,50,72,66,55,50,50,49,52,50,49,51,51,50,49,54,28,45,74,58,69,22,43,77,80,41,79,45,77,46,43,82,38,78,46,67,51,73,51,95,88,21,58,34,25,31,40,36,41,36,33,35,44,26,52,63,68,35,54,32,50,51,51,54,55,39,70,71,32,86,54,41,78,46,71,51,77,43,79,34,88,66,79,80,76,76,79,50,63,51,46,53,49,32,50,51,53,51,50,52,63,68,56,40,80,67,76,67,72,70,73,73,75,77,81,75,79,70,82,77,78,78,86,74,85,81,86,76,84,86,78,82,85,79,81,86,78,78,80,80,84,70,86,79,134

Secondary structure (DSSP, 8-state):
--EEEEEEEEETTS-HHHHHHHHHHHHHHHHHTT-EEEEEEEEEEEEEEEEETTEEEEEEEEEEEES-HHHHHHHHHHHHH-TTEEEEEEEEES-PPPS--HHHHHHHHHHHHHHS-S----------------------------------------/--EEEEEEEEETTS-HHHHHHHHHHHHHHHHHTT-EEEEEEEEEEEEEEEEETTEEEEEEEEEEEES-HHHHHHHHHHHHH-TTEEEEEEEEES-PPPS--HHHHHHHHHHHHHHS-S----------------------------------------